Protein AF-A0A7C8KW52-F1 (afdb_monomer)

pLDDT: mean 77.38, std 12.76, range [33.28, 94.56]

Mean predicted aligned error: 8.21 Å

Secondary structure (DSSP, 8-state):
-HHHHHHHHHHHHHHHHTT-HHHHHHHHHHHHHHHHHHHHHHTS-HHHHHHHHHHHHHIIIIIHHHHHHHHHHHHHHHHT-THHHHTTS-HHHHHHHHHTHHHHHHHHTT-SS-TTSS-HHHHHHHTT-HHHHHHHHHHHHHHHS--TTS---HHHHHHHHHHHHHHHHHHHHHHHHTTTTS--

Organism: NCBI:txid1672701

Foldseek 3Di:
DLVVLVVLLVVLVVCVVVVVLLVNLVSLVVLLLVLLLLLLLVLDDPVCNVVSVVLVCCCVVQVVLLVVLVVQCVVCVVVVNPCSSCVPDPPVSVVVNVVCVVVNCVVPVPDPADSNSDDSLVSCVSSVNNVVVVVLVVLSCCRNVPDPPDPDDVVSSVVNSVSSVVSSVVVVVVCVVVVVVPDD

Radius of gyration: 17.62 Å; Cα contacts (8 Å, |Δi|>4): 141; chains: 1; bounding box: 47×34×43 Å

InterPro domains:
  IPR043733 Family of unknown function DUF5677 [PF18928] (4-149)

Sequence (184 aa):
MFERLFGKYAGAMELCSKKLYVQVGILTRSIFEDYLNILYIQRAPEEERAKLAARYLDYASLVEPYMLYKNAKDLAEKLGDVSLVSKVYTSEKIKEIEENKETFTNKYNNSNKSWSGLDFASVALKAGEKDKYFRYYSLLSNVTHGSPLGNFTEEKITITIYLSLTSFVALADLIGENGLATQV

Solvent-accessible surface area (backbone atoms only — not comparable to full-atom values): 10172 Å² total; per-residue (Å²): 111,67,67,60,51,51,50,41,49,54,50,27,55,55,28,49,78,69,68,38,53,49,63,25,44,54,39,38,49,52,52,44,52,50,37,38,53,51,40,28,31,70,65,38,59,78,92,46,23,64,58,47,47,51,43,46,48,50,32,65,72,52,42,50,55,42,54,51,49,50,53,39,45,58,49,15,63,74,69,72,39,72,65,54,39,62,75,77,37,53,72,68,54,48,50,55,44,61,73,44,43,63,61,45,49,71,75,49,73,86,46,105,45,50,83,84,63,46,60,70,66,57,38,19,46,64,35,74,37,42,68,57,48,54,54,48,50,53,49,42,46,54,59,62,64,52,52,97,84,52,86,76,53,67,66,62,56,50,50,48,53,48,54,32,49,53,38,49,51,54,41,51,48,56,33,62,78,65,57,65,76,78,78,123

Structure (mmCIF, N/CA/C/O backbone):
data_AF-A0A7C8KW52-F1
#
_entry.id   AF-A0A7C8KW52-F1
#
loop_
_atom_site.group_PDB
_atom_site.id
_atom_site.type_symbol
_atom_site.label_atom_id
_atom_site.label_alt_id
_atom_site.label_comp_id
_atom_site.label_asym_id
_atom_site.label_entity_id
_atom_site.label_seq_id
_atom_site.pdbx_PDB_ins_code
_atom_site.Cartn_x
_atom_site.Cartn_y
_atom_site.Cartn_z
_atom_site.occupancy
_atom_site.B_iso_or_equiv
_atom_site.auth_seq_id
_atom_site.auth_comp_id
_atom_site.auth_asym_id
_atom_site.auth_atom_id
_atom_site.pdbx_PDB_model_num
ATOM 1 N N . MET A 1 1 ? 3.908 -11.727 1.408 1.00 65.69 1 MET A N 1
ATOM 2 C CA . MET A 1 1 ? 3.270 -10.667 0.576 1.00 65.69 1 MET A CA 1
ATOM 3 C C . MET A 1 1 ? 1.864 -11.060 0.129 1.00 65.69 1 MET A C 1
ATOM 5 O O . MET A 1 1 ? 0.939 -10.289 0.351 1.00 65.69 1 MET A O 1
ATOM 9 N N . PHE A 1 2 ? 1.692 -12.265 -0.427 1.00 67.44 2 PHE A N 1
ATOM 10 C CA . PHE A 1 2 ? 0.388 -12.807 -0.822 1.00 67.44 2 PHE A CA 1
ATOM 11 C C . PHE A 1 2 ? -0.632 -12.860 0.329 1.00 67.44 2 PHE A C 1
ATOM 13 O O . PHE A 1 2 ? -1.726 -12.328 0.192 1.00 67.44 2 PHE A O 1
ATOM 20 N N . GLU A 1 3 ? -0.253 -13.387 1.497 1.00 70.38 3 GLU A N 1
ATOM 21 C CA . GLU A 1 3 ? -1.137 -13.442 2.677 1.00 70.38 3 GLU A CA 1
ATOM 22 C C . GLU A 1 3 ? -1.649 -12.060 3.103 1.00 70.38 3 GLU A C 1
ATOM 24 O O . GLU A 1 3 ? -2.829 -11.882 3.396 1.00 70.38 3 GLU A O 1
ATOM 29 N N . ARG A 1 4 ? -0.776 -11.045 3.062 1.00 73.50 4 ARG A N 1
ATOM 30 C CA . ARG A 1 4 ? -1.135 -9.655 3.369 1.00 73.50 4 ARG A CA 1
ATOM 31 C C . ARG A 1 4 ? -2.177 -9.116 2.389 1.00 73.50 4 ARG A C 1
ATOM 33 O O . ARG A 1 4 ? -3.124 -8.452 2.800 1.00 73.50 4 ARG A O 1
ATOM 40 N N . LEU A 1 5 ? -2.000 -9.391 1.099 1.00 74.19 5 LEU A N 1
ATOM 41 C CA . LEU A 1 5 ? -2.936 -8.986 0.051 1.00 74.19 5 LEU A CA 1
ATOM 42 C C . LEU A 1 5 ? -4.276 -9.703 0.196 1.00 74.19 5 LEU A C 1
ATOM 44 O O . LEU A 1 5 ? -5.320 -9.058 0.125 1.00 74.19 5 LEU A O 1
ATOM 48 N N . PHE A 1 6 ? -4.245 -11.010 0.452 1.00 79.25 6 PHE A N 1
ATOM 49 C CA . PHE A 1 6 ? -5.441 -11.803 0.704 1.00 79.25 6 PHE A CA 1
ATOM 50 C C . PHE A 1 6 ? -6.200 -11.289 1.933 1.00 79.25 6 PHE A C 1
ATOM 52 O O . PHE A 1 6 ? -7.414 -11.122 1.873 1.00 79.25 6 PHE A O 1
ATOM 59 N N . GLY A 1 7 ? -5.493 -10.926 3.008 1.00 80.94 7 GLY A N 1
ATOM 60 C CA . GLY A 1 7 ? -6.085 -10.292 4.186 1.00 80.94 7 GLY A CA 1
ATOM 61 C C . GLY A 1 7 ? -6.762 -8.952 3.873 1.00 80.94 7 GLY A C 1
ATOM 62 O O . GLY A 1 7 ? -7.898 -8.729 4.289 1.00 80.94 7 GLY A O 1
ATOM 63 N N . LYS A 1 8 ? -6.116 -8.077 3.084 1.00 83.94 8 LYS A N 1
ATOM 64 C CA . LYS A 1 8 ? -6.720 -6.807 2.622 1.00 83.94 8 LYS A CA 1
ATOM 65 C C . LYS A 1 8 ? -7.971 -7.054 1.775 1.00 83.94 8 LYS A C 1
ATOM 67 O O . LYS A 1 8 ? -8.968 -6.354 1.943 1.00 83.94 8 LYS A O 1
ATOM 72 N N . TYR A 1 9 ? -7.929 -8.047 0.889 1.00 82.12 9 TYR A N 1
ATOM 73 C CA . TYR A 1 9 ? -9.054 -8.426 0.040 1.00 82.12 9 TYR A CA 1
ATOM 74 C C . TYR A 1 9 ? -10.234 -8.978 0.852 1.00 82.12 9 TYR A C 1
ATOM 76 O O . TYR A 1 9 ? -11.348 -8.466 0.740 1.00 82.12 9 TYR A O 1
ATOM 84 N N . ALA A 1 10 ? -9.989 -9.956 1.725 1.00 82.56 10 ALA A N 1
ATOM 85 C CA . ALA A 1 10 ? -11.003 -10.519 2.612 1.00 82.56 10 ALA A CA 1
ATOM 86 C C . ALA A 1 10 ? -11.624 -9.437 3.512 1.00 82.56 10 ALA A C 1
ATOM 88 O O . ALA A 1 10 ? -12.846 -9.355 3.633 1.00 82.56 10 ALA A O 1
ATOM 89 N N . GLY A 1 11 ? -10.794 -8.546 4.065 1.00 83.25 11 GLY A N 1
ATOM 90 C CA . GLY A 1 11 ? -11.253 -7.390 4.831 1.00 83.25 11 GLY A CA 1
ATOM 91 C C . GLY A 1 11 ? -12.131 -6.443 4.011 1.00 83.25 11 GLY A C 1
ATOM 92 O O . GLY A 1 11 ? -13.167 -5.996 4.497 1.00 83.25 11 GLY A O 1
ATOM 93 N N . ALA A 1 12 ? -11.777 -6.166 2.754 1.00 82.88 12 ALA A N 1
ATOM 94 C CA . ALA A 1 12 ? -12.594 -5.331 1.875 1.00 82.88 12 ALA A CA 1
ATOM 95 C C . ALA A 1 12 ? -13.970 -5.961 1.607 1.00 82.88 12 ALA A C 1
ATOM 97 O O . ALA A 1 12 ? -14.978 -5.262 1.698 1.00 82.88 12 ALA A O 1
ATOM 98 N N . MET A 1 13 ? -14.030 -7.269 1.343 1.00 80.12 13 MET A N 1
ATOM 99 C CA . MET A 1 13 ? -15.292 -7.991 1.131 1.00 80.12 13 MET A CA 1
ATOM 100 C C . MET A 1 13 ? -16.185 -7.977 2.380 1.00 80.12 13 MET A C 1
ATOM 102 O O . MET A 1 13 ? -17.385 -7.716 2.282 1.00 80.12 13 MET A O 1
ATOM 106 N N . GLU A 1 14 ? -15.599 -8.175 3.560 1.00 84.12 14 GLU A N 1
ATOM 107 C CA . GLU A 1 14 ? -16.316 -8.103 4.838 1.00 84.12 14 GLU A CA 1
ATOM 108 C C . GLU A 1 14 ? -16.846 -6.688 5.128 1.00 84.12 14 GLU A C 1
ATOM 110 O O . GLU A 1 14 ? -17.957 -6.508 5.619 1.00 84.12 14 GLU A O 1
ATOM 115 N N . LEU A 1 15 ? -16.087 -5.644 4.793 1.00 81.88 15 LEU A N 1
ATOM 116 C CA . LEU A 1 15 ? -16.555 -4.264 4.939 1.00 81.88 15 LEU A CA 1
ATOM 117 C C . LEU A 1 15 ? -17.654 -3.915 3.925 1.00 81.88 15 LEU A C 1
ATOM 119 O O . LEU A 1 15 ? -18.562 -3.145 4.251 1.00 81.88 15 LEU A O 1
ATOM 123 N N . CYS A 1 16 ? -17.613 -4.501 2.725 1.00 77.69 16 CYS A N 1
ATOM 124 C CA . CYS A 1 16 ? -18.677 -4.358 1.730 1.00 77.69 16 CYS A CA 1
ATOM 125 C C . CYS A 1 16 ? -19.998 -4.940 2.237 1.00 77.69 16 CYS A C 1
ATOM 127 O O . CYS A 1 16 ? -21.028 -4.278 2.118 1.00 77.69 16 CYS A O 1
ATOM 129 N N . SER A 1 17 ? -19.979 -6.131 2.850 1.00 79.69 17 SER A N 1
ATOM 130 C CA . SER A 1 17 ? -21.190 -6.763 3.403 1.00 79.69 17 SER A CA 1
ATOM 131 C C . SER A 1 17 ? -21.846 -5.903 4.495 1.00 79.69 17 SER A C 1
ATOM 133 O O . SER A 1 17 ? -23.068 -5.891 4.641 1.00 79.69 17 SER A O 1
ATOM 135 N N . LYS A 1 18 ? -21.037 -5.102 5.201 1.00 81.56 18 LYS A N 1
ATOM 136 C CA . LYS A 1 18 ? -21.459 -4.148 6.239 1.00 81.56 18 LYS A CA 1
ATOM 137 C C . LYS A 1 18 ? -21.776 -2.747 5.716 1.00 81.56 18 LYS A C 1
ATOM 139 O O . LYS A 1 18 ? -22.071 -1.862 6.516 1.00 81.56 18 LYS A O 1
ATOM 144 N N . LYS A 1 19 ? -21.725 -2.526 4.398 1.00 78.12 19 LYS A N 1
ATOM 145 C CA . LYS A 1 19 ? -21.956 -1.223 3.746 1.00 78.12 19 LYS A CA 1
ATOM 146 C C . LYS A 1 19 ? -20.997 -0.115 4.215 1.00 78.12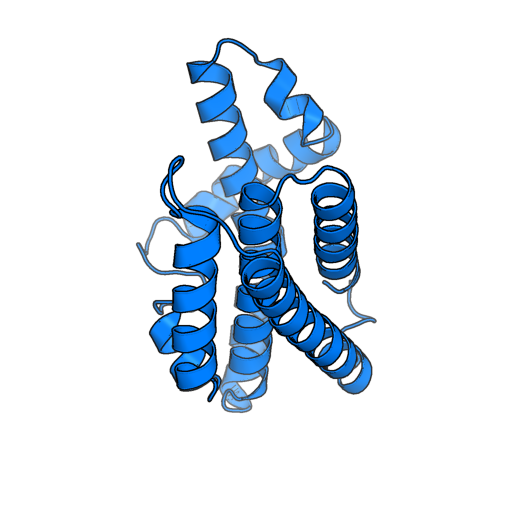 19 LYS A C 1
ATOM 148 O O . LYS A 1 19 ? -21.327 1.068 4.170 1.00 78.12 19 LYS A O 1
ATOM 153 N N . LEU A 1 20 ? -19.788 -0.482 4.645 1.00 79.44 20 LEU A N 1
ATOM 154 C CA . LEU A 1 20 ? -18.741 0.438 5.108 1.00 79.44 20 LEU A CA 1
ATOM 155 C C . LEU A 1 20 ? -17.870 0.914 3.933 1.00 79.44 20 LEU A C 1
ATOM 157 O O . LEU A 1 20 ? -16.663 0.679 3.877 1.00 79.44 20 LEU A O 1
ATOM 161 N N . TYR A 1 21 ? -18.501 1.561 2.951 1.00 75.44 21 TYR A N 1
ATOM 162 C CA . TYR A 1 21 ? -17.906 1.812 1.632 1.00 75.44 21 TYR A CA 1
ATOM 163 C C . TYR A 1 21 ? -16.682 2.736 1.643 1.00 75.44 21 TYR A C 1
ATOM 165 O O . TYR A 1 21 ? -15.780 2.570 0.824 1.00 75.44 21 TYR A O 1
ATOM 173 N N . VAL A 1 22 ? -16.598 3.672 2.591 1.00 75.25 22 VAL A N 1
ATOM 174 C CA . VAL A 1 22 ? -15.414 4.534 2.741 1.00 75.25 22 VAL A CA 1
ATOM 175 C C . VAL A 1 22 ? -14.197 3.700 3.152 1.00 75.25 22 VAL A C 1
ATOM 177 O O . VAL A 1 22 ? -13.116 3.844 2.582 1.00 75.25 22 VAL A O 1
ATOM 180 N N . GLN A 1 23 ? -14.377 2.776 4.097 1.00 81.44 23 GLN A N 1
ATOM 181 C CA . GLN A 1 23 ? -13.326 1.871 4.560 1.00 81.44 23 GLN A CA 1
ATOM 182 C C . GLN A 1 23 ? -12.947 0.855 3.475 1.00 81.44 23 GLN A C 1
ATOM 184 O O . GLN A 1 23 ? -11.764 0.564 3.296 1.00 81.44 23 GLN A O 1
ATOM 189 N N . VAL A 1 24 ? -13.924 0.386 2.690 1.00 78.88 24 VAL A N 1
ATOM 190 C CA . VAL A 1 24 ? -13.669 -0.402 1.472 1.00 78.88 24 VAL A CA 1
ATOM 191 C C . VAL A 1 24 ? -12.784 0.383 0.505 1.00 78.88 24 VAL A C 1
ATOM 193 O O . VAL A 1 24 ? -11.788 -0.156 0.024 1.00 78.88 24 VAL A O 1
ATOM 196 N N . GLY A 1 25 ? -13.086 1.660 0.252 1.00 77.94 25 GLY A N 1
ATOM 197 C CA . GLY A 1 25 ? -12.269 2.545 -0.585 1.00 77.94 25 GLY A CA 1
ATOM 198 C C . GLY A 1 25 ? -10.806 2.618 -0.124 1.00 77.94 25 GLY A C 1
ATOM 199 O O . GLY A 1 25 ? -9.878 2.519 -0.925 1.00 77.94 25 GLY A O 1
ATOM 200 N N . ILE A 1 26 ? -10.577 2.712 1.185 1.00 80.50 26 ILE A N 1
ATOM 201 C CA . ILE A 1 26 ? -9.223 2.745 1.757 1.00 80.50 26 ILE A CA 1
ATOM 202 C C . ILE A 1 26 ? -8.474 1.426 1.507 1.00 80.50 26 ILE A C 1
ATOM 204 O O . ILE A 1 26 ? -7.338 1.448 1.027 1.00 80.50 26 ILE A O 1
ATOM 208 N N . LEU A 1 27 ? -9.091 0.274 1.792 1.00 81.38 27 LEU A N 1
ATOM 209 C CA . LEU A 1 27 ? -8.436 -1.027 1.593 1.00 81.38 27 LEU A CA 1
ATOM 210 C C . LEU A 1 27 ? -8.173 -1.321 0.120 1.00 81.38 27 LEU A C 1
ATOM 212 O O . LEU A 1 27 ? -7.087 -1.768 -0.248 1.00 81.38 27 LEU A O 1
ATOM 216 N N . THR A 1 28 ? -9.148 -1.029 -0.730 1.00 83.38 28 THR A N 1
ATOM 217 C CA . THR A 1 28 ? -9.027 -1.220 -2.172 1.00 83.38 28 THR A CA 1
ATOM 218 C C . THR A 1 28 ? -7.917 -0.351 -2.764 1.00 83.38 28 THR A C 1
ATOM 220 O O . THR A 1 28 ? -7.131 -0.839 -3.576 1.00 83.38 28 THR A O 1
ATOM 223 N N . ARG A 1 29 ? -7.778 0.910 -2.323 1.00 84.75 29 ARG A N 1
ATOM 224 C CA . ARG A 1 29 ? -6.633 1.766 -2.677 1.00 84.75 29 ARG A CA 1
ATOM 225 C C . ARG A 1 29 ? -5.308 1.114 -2.308 1.00 84.75 29 ARG A C 1
ATOM 227 O O . ARG A 1 29 ? -4.400 1.103 -3.130 1.00 84.75 29 ARG A O 1
ATOM 234 N N . SER A 1 30 ? -5.208 0.556 -1.105 1.00 84.88 30 SER A N 1
ATOM 235 C CA . SER A 1 30 ? -3.984 -0.108 -0.652 1.00 84.88 30 SER A CA 1
ATOM 236 C C . SER A 1 30 ? -3.621 -1.322 -1.521 1.00 84.88 30 SER A C 1
ATOM 238 O O . SER A 1 30 ? -2.450 -1.520 -1.831 1.00 84.88 30 SER A O 1
ATOM 240 N N . ILE A 1 31 ? -4.613 -2.100 -1.974 1.00 86.12 31 ILE A N 1
ATOM 241 C CA . ILE A 1 31 ? -4.407 -3.204 -2.933 1.00 86.12 31 ILE A CA 1
ATOM 242 C C . ILE A 1 31 ? -3.881 -2.668 -4.272 1.00 86.12 31 ILE A C 1
ATOM 244 O O . ILE A 1 31 ? -2.941 -3.225 -4.839 1.00 86.12 31 ILE A O 1
ATOM 248 N N . PHE A 1 32 ? -4.461 -1.577 -4.776 1.00 87.00 32 PHE A N 1
ATOM 249 C CA . PHE A 1 32 ? -4.033 -0.962 -6.032 1.00 87.00 32 PHE A CA 1
ATOM 250 C C . PHE A 1 32 ? -2.608 -0.385 -5.956 1.00 87.00 32 PHE A C 1
ATOM 252 O O . PHE A 1 32 ? -1.819 -0.558 -6.883 1.00 87.00 32 PHE A O 1
ATOM 259 N N . GLU A 1 33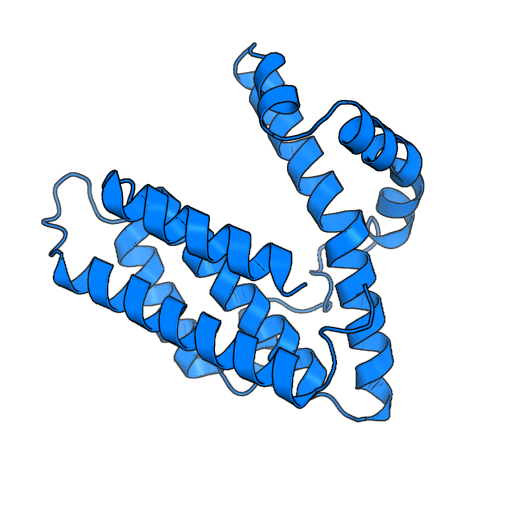 ? -2.253 0.262 -4.845 1.00 86.81 33 GLU A N 1
ATOM 260 C CA . GLU A 1 33 ? -0.897 0.767 -4.603 1.00 86.81 33 GLU A CA 1
ATOM 261 C C . GLU A 1 33 ? 0.126 -0.380 -4.522 1.00 86.81 33 GLU A C 1
ATOM 263 O O . GLU A 1 33 ? 1.195 -0.278 -5.125 1.00 86.81 33 GLU A O 1
ATOM 268 N N . ASP A 1 34 ? -0.203 -1.499 -3.864 1.00 86.38 34 ASP A N 1
ATOM 269 C CA . ASP A 1 34 ? 0.650 -2.698 -3.845 1.00 86.38 34 ASP A CA 1
ATOM 270 C C . ASP A 1 34 ? 0.845 -3.289 -5.255 1.00 86.38 34 ASP A C 1
ATOM 272 O O . ASP A 1 34 ? 1.969 -3.634 -5.627 1.00 86.38 34 ASP A O 1
ATOM 276 N N . TYR A 1 35 ? -0.213 -3.328 -6.073 1.00 87.50 35 TYR A N 1
ATOM 277 C CA . TYR A 1 35 ? -0.132 -3.733 -7.481 1.00 87.50 35 TYR A CA 1
ATOM 278 C C . TYR A 1 35 ? 0.839 -2.856 -8.285 1.00 87.50 35 TYR A C 1
ATOM 280 O O . TYR A 1 35 ? 1.712 -3.374 -8.985 1.00 87.50 35 TYR A O 1
ATOM 288 N N . LEU A 1 36 ? 0.741 -1.530 -8.153 1.00 89.56 36 LEU A N 1
ATOM 289 C CA . LEU A 1 36 ? 1.646 -0.601 -8.835 1.00 89.56 36 LEU A CA 1
ATOM 290 C C . LEU A 1 36 ? 3.095 -0.736 -8.356 1.00 89.56 36 LEU A C 1
ATOM 292 O O . LEU A 1 36 ? 4.009 -0.663 -9.175 1.00 89.56 36 LEU A O 1
ATOM 296 N N . ASN A 1 37 ? 3.312 -0.947 -7.055 1.00 88.88 37 ASN A N 1
ATOM 297 C CA . ASN A 1 37 ? 4.647 -1.146 -6.492 1.00 88.88 37 ASN A CA 1
ATOM 298 C C . ASN A 1 37 ? 5.320 -2.396 -7.077 1.00 88.88 37 ASN A C 1
ATOM 300 O O . ASN A 1 37 ? 6.477 -2.334 -7.490 1.00 88.88 37 ASN A O 1
ATOM 304 N N . ILE A 1 38 ? 4.590 -3.512 -7.162 1.00 88.00 38 ILE A N 1
ATOM 305 C CA . ILE A 1 38 ? 5.109 -4.766 -7.723 1.00 88.00 38 ILE A CA 1
ATOM 306 C C . ILE A 1 38 ? 5.392 -4.620 -9.219 1.00 88.00 38 ILE A C 1
ATOM 308 O O . ILE A 1 38 ? 6.480 -4.984 -9.666 1.00 88.00 38 ILE A O 1
ATOM 312 N N . LEU A 1 39 ? 4.479 -4.016 -9.986 1.00 90.75 39 LEU A N 1
ATOM 313 C CA . LEU A 1 39 ? 4.723 -3.751 -11.406 1.00 90.75 39 LEU A CA 1
ATOM 314 C C . LEU A 1 39 ? 5.918 -2.830 -11.635 1.00 90.75 39 LEU A C 1
ATOM 316 O O . LEU A 1 39 ? 6.692 -3.059 -12.562 1.00 90.75 39 LEU A O 1
ATOM 320 N N . TYR A 1 40 ? 6.084 -1.802 -10.802 1.00 92.19 40 TYR A N 1
ATOM 321 C CA . TYR A 1 40 ? 7.235 -0.912 -10.878 1.00 92.19 40 TYR A CA 1
ATOM 322 C C . TYR A 1 40 ? 8.549 -1.679 -10.692 1.00 92.19 40 TYR A C 1
ATOM 324 O O . TYR A 1 40 ? 9.477 -1.486 -11.473 1.00 92.19 40 TYR A O 1
ATOM 332 N N . ILE A 1 41 ? 8.612 -2.589 -9.716 1.00 91.31 41 ILE A N 1
ATOM 333 C CA . ILE A 1 41 ? 9.783 -3.450 -9.494 1.00 91.31 41 ILE A CA 1
ATOM 334 C C . ILE A 1 41 ? 10.009 -4.368 -10.698 1.00 91.31 41 ILE A C 1
ATOM 336 O O . ILE A 1 41 ? 11.121 -4.447 -11.212 1.00 91.31 41 ILE A O 1
ATOM 340 N N . GLN A 1 42 ? 8.969 -5.052 -11.177 1.00 88.69 42 GLN A N 1
ATOM 341 C CA . GLN A 1 42 ? 9.094 -6.014 -12.275 1.00 88.69 42 GLN A CA 1
ATOM 342 C C . GLN A 1 42 ? 9.520 -5.367 -13.593 1.00 88.69 42 GLN A C 1
ATOM 344 O O . GLN A 1 42 ? 10.352 -5.923 -14.309 1.00 88.69 42 GLN A O 1
ATOM 349 N N . ARG A 1 43 ? 8.976 -4.187 -13.906 1.00 91.19 43 ARG A N 1
ATOM 350 C CA . ARG A 1 43 ? 9.285 -3.440 -15.133 1.00 91.19 43 ARG A CA 1
ATOM 351 C C . ARG A 1 43 ? 10.581 -2.625 -15.031 1.00 91.19 43 ARG A C 1
ATOM 353 O O . ARG A 1 43 ? 10.977 -2.012 -16.019 1.00 91.19 43 ARG A O 1
ATOM 360 N N . ALA A 1 44 ? 11.244 -2.607 -13.873 1.00 90.81 44 ALA A N 1
ATOM 361 C CA . ALA A 1 44 ? 12.551 -1.978 -13.728 1.00 90.81 44 ALA A CA 1
ATOM 362 C C . ALA A 1 44 ? 13.639 -2.732 -14.523 1.00 90.81 44 ALA A C 1
ATOM 364 O O . ALA A 1 44 ? 13.503 -3.947 -14.741 1.00 90.81 44 ALA A O 1
ATOM 365 N N . PRO A 1 45 ? 14.731 -2.037 -14.913 1.00 92.38 45 PRO A N 1
ATOM 366 C CA . PRO A 1 45 ? 15.927 -2.677 -15.454 1.00 92.38 45 PRO A CA 1
ATOM 367 C C . PRO A 1 45 ? 16.416 -3.812 -14.546 1.00 92.38 45 PRO A C 1
ATOM 369 O O . PRO A 1 45 ? 16.263 -3.751 -13.321 1.00 92.38 45 PRO A O 1
ATOM 372 N N . GLU A 1 46 ? 16.991 -4.858 -15.136 1.00 86.88 46 GLU A N 1
ATOM 373 C CA . GLU A 1 46 ? 17.385 -6.079 -14.421 1.00 86.88 46 GLU A CA 1
ATOM 374 C C . GLU A 1 46 ? 18.353 -5.777 -13.266 1.00 86.88 46 GLU A C 1
ATOM 376 O O . GLU A 1 46 ? 18.175 -6.256 -12.144 1.00 86.88 46 GLU A O 1
ATOM 381 N N . GLU A 1 47 ? 19.305 -4.879 -13.507 1.00 88.12 47 GLU A N 1
ATOM 382 C CA . GLU A 1 47 ? 20.313 -4.413 -12.559 1.00 88.12 47 GLU A CA 1
ATOM 383 C C . GLU A 1 47 ? 19.746 -3.600 -11.376 1.00 88.12 47 GLU A C 1
ATOM 385 O O . GLU A 1 47 ? 20.403 -3.453 -10.336 1.00 88.12 47 GLU A O 1
ATOM 390 N N . GLU A 1 48 ? 18.522 -3.078 -11.507 1.00 89.12 48 GLU A N 1
ATOM 391 C CA . GLU A 1 48 ? 17.822 -2.314 -10.468 1.00 89.12 48 GLU A CA 1
ATOM 392 C C . GLU A 1 48 ? 16.744 -3.132 -9.751 1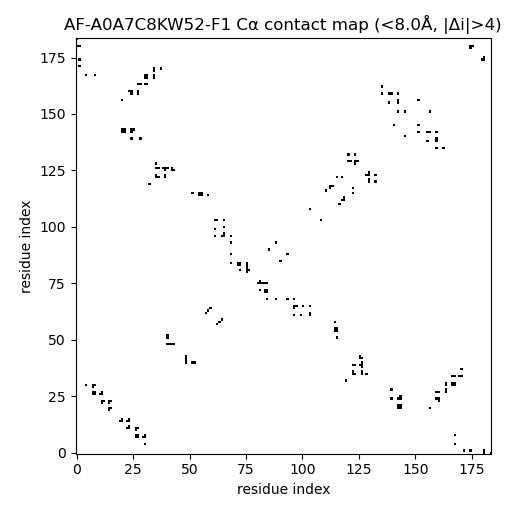.00 89.12 48 GLU A C 1
ATOM 394 O O . GLU A 1 48 ? 16.453 -2.867 -8.580 1.00 89.12 48 GLU A O 1
ATOM 399 N N . ARG A 1 49 ? 16.179 -4.151 -10.408 1.00 88.75 49 ARG A N 1
ATOM 400 C CA . ARG A 1 49 ? 15.046 -4.944 -9.908 1.00 88.75 49 ARG A CA 1
ATOM 401 C C . ARG A 1 49 ? 15.301 -5.525 -8.520 1.00 88.75 49 ARG A C 1
ATOM 403 O O . ARG A 1 49 ? 14.475 -5.348 -7.628 1.00 88.75 49 ARG A O 1
ATOM 410 N N . ALA A 1 50 ? 16.456 -6.159 -8.307 1.00 86.56 50 ALA A N 1
ATOM 411 C CA . ALA A 1 50 ? 16.805 -6.753 -7.013 1.00 86.56 50 ALA A CA 1
ATOM 412 C C . ALA A 1 50 ? 16.934 -5.696 -5.900 1.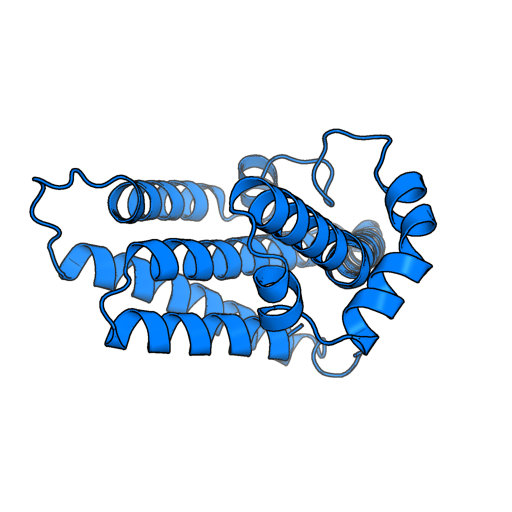00 86.56 50 ALA A C 1
ATOM 414 O O . ALA A 1 50 ? 16.471 -5.903 -4.778 1.00 86.56 50 ALA A O 1
ATOM 415 N N . LYS A 1 51 ? 17.506 -4.527 -6.219 1.00 87.69 51 LYS A N 1
ATOM 416 C CA . LYS A 1 51 ? 17.645 -3.411 -5.270 1.00 87.69 51 LYS A CA 1
ATOM 417 C C . LYS A 1 51 ? 16.284 -2.825 -4.903 1.00 87.69 51 LYS A C 1
ATOM 419 O O . LYS A 1 51 ? 16.036 -2.537 -3.735 1.00 87.69 51 LYS A O 1
ATOM 424 N N . LEU A 1 52 ? 15.399 -2.649 -5.883 1.00 87.44 52 LEU A N 1
ATOM 425 C CA . LEU A 1 52 ? 14.042 -2.150 -5.659 1.00 87.44 52 LEU A CA 1
ATOM 426 C C . LEU A 1 52 ? 13.196 -3.150 -4.868 1.00 87.44 52 LEU A C 1
ATOM 428 O O . LEU A 1 52 ? 12.506 -2.738 -3.938 1.00 87.44 52 LEU A O 1
ATOM 432 N N . ALA A 1 53 ? 13.303 -4.445 -5.173 1.00 87.75 53 ALA A N 1
ATOM 433 C CA . ALA A 1 53 ? 12.648 -5.506 -4.415 1.00 87.75 53 ALA A CA 1
ATOM 434 C C . ALA A 1 53 ? 13.101 -5.507 -2.949 1.00 87.75 53 ALA A C 1
ATOM 436 O O . ALA A 1 53 ? 12.259 -5.451 -2.056 1.00 87.75 53 ALA A O 1
ATOM 437 N N . ALA A 1 54 ? 14.413 -5.471 -2.692 1.00 83.88 54 ALA A N 1
ATOM 438 C CA . ALA A 1 54 ? 14.956 -5.406 -1.335 1.00 83.88 54 ALA A CA 1
ATOM 439 C C . ALA A 1 54 ? 14.480 -4.152 -0.582 1.00 83.88 54 ALA A C 1
ATOM 441 O O . ALA A 1 54 ? 14.035 -4.244 0.559 1.00 83.88 54 ALA A O 1
ATOM 442 N N . ARG A 1 55 ? 14.488 -2.980 -1.233 1.00 85.19 55 ARG A N 1
ATOM 443 C CA . ARG A 1 55 ? 13.981 -1.731 -0.636 1.00 85.19 55 ARG A CA 1
ATOM 444 C C . ARG A 1 55 ? 12.493 -1.795 -0.303 1.00 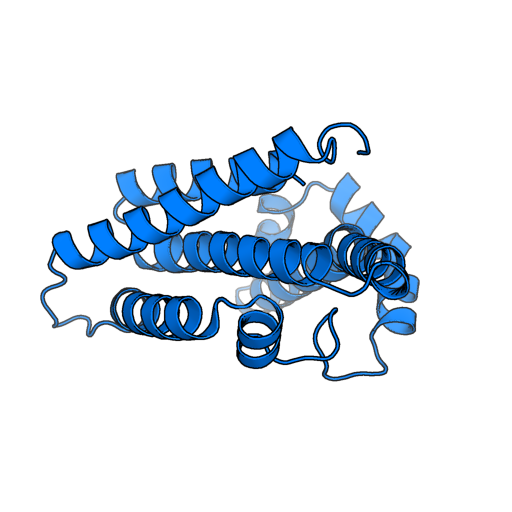85.19 55 ARG A C 1
ATOM 446 O O . ARG A 1 55 ? 12.088 -1.281 0.739 1.00 85.19 55 ARG A O 1
ATOM 453 N N . TYR A 1 56 ? 11.683 -2.383 -1.180 1.00 86.06 56 TYR A N 1
ATOM 454 C CA . TYR A 1 56 ? 10.251 -2.541 -0.941 1.00 86.06 56 TYR A CA 1
ATOM 455 C C . TYR A 1 56 ? 9.974 -3.542 0.180 1.00 86.06 56 TYR A C 1
ATOM 457 O O . TYR A 1 56 ? 9.120 -3.276 1.019 1.00 86.06 56 TYR A O 1
ATOM 465 N N . LEU A 1 57 ? 10.717 -4.651 0.242 1.00 83.25 57 LEU A N 1
ATOM 466 C CA . LEU A 1 57 ? 10.614 -5.622 1.331 1.00 83.25 57 LEU A CA 1
ATOM 467 C C . LEU A 1 57 ? 10.991 -4.998 2.674 1.00 83.25 57 LEU A C 1
ATOM 469 O O . LEU A 1 57 ? 10.227 -5.138 3.627 1.00 83.25 57 LEU A O 1
ATOM 473 N N . ASP A 1 58 ? 12.092 -4.246 2.736 1.00 79.88 58 ASP A N 1
ATOM 474 C CA . ASP A 1 58 ? 12.471 -3.464 3.917 1.00 79.88 58 ASP A CA 1
ATOM 475 C C . ASP A 1 58 ? 11.334 -2.516 4.324 1.00 79.88 58 ASP A C 1
ATOM 477 O O . ASP A 1 58 ? 10.930 -2.473 5.482 1.00 79.88 58 ASP A O 1
ATOM 481 N N . TYR A 1 59 ? 10.758 -1.775 3.377 1.00 81.81 59 TYR A N 1
ATOM 482 C CA . TYR A 1 59 ? 9.634 -0.890 3.671 1.00 81.81 59 TYR A CA 1
ATOM 483 C C . TYR A 1 59 ? 8.410 -1.646 4.211 1.00 81.81 59 TYR A C 1
ATOM 485 O O . TYR A 1 59 ? 7.866 -1.272 5.247 1.00 81.81 59 TYR A O 1
ATOM 493 N N . ALA A 1 60 ? 7.993 -2.713 3.532 1.00 81.00 60 ALA A N 1
ATOM 494 C CA . ALA A 1 60 ? 6.784 -3.474 3.830 1.00 81.00 60 ALA A CA 1
ATOM 495 C C . ALA A 1 60 ? 6.859 -4.258 5.150 1.00 81.00 60 ALA A C 1
ATOM 497 O O . ALA A 1 60 ? 5.840 -4.439 5.815 1.00 81.00 60 ALA A O 1
ATOM 498 N N . SER A 1 61 ? 8.044 -4.755 5.510 1.00 78.62 61 SER A N 1
ATOM 499 C CA . SER A 1 61 ? 8.255 -5.583 6.705 1.00 78.62 61 SER A CA 1
ATOM 500 C C . SER A 1 61 ? 8.632 -4.769 7.939 1.00 78.62 61 SER A C 1
ATOM 502 O O . SER A 1 61 ? 8.265 -5.148 9.049 1.00 78.62 61 SER A O 1
ATOM 504 N N . LEU A 1 62 ? 9.324 -3.643 7.752 1.00 75.94 62 LEU A N 1
ATOM 505 C CA . LEU A 1 62 ? 9.884 -2.854 8.846 1.00 75.94 62 LEU A CA 1
ATOM 506 C C . LEU A 1 62 ? 9.154 -1.512 8.988 1.00 75.94 62 LEU A C 1
ATOM 508 O O . LEU A 1 62 ? 8.576 -1.206 10.028 1.00 75.94 62 LEU A O 1
ATOM 512 N N . VAL A 1 63 ? 9.132 -0.709 7.927 1.00 76.31 63 VAL A N 1
ATOM 513 C CA . VAL A 1 63 ? 8.725 0.704 8.012 1.00 76.31 63 VAL A CA 1
ATOM 514 C C . VAL A 1 63 ? 7.211 0.882 8.088 1.00 76.31 63 VAL A C 1
ATOM 516 O O . VAL A 1 63 ? 6.720 1.632 8.931 1.00 76.31 63 VAL A O 1
ATOM 519 N N . GLU A 1 64 ? 6.461 0.219 7.211 1.00 79.75 64 GLU A N 1
ATOM 520 C CA . GLU A 1 64 ? 5.001 0.313 7.154 1.00 79.75 64 GLU A CA 1
ATOM 521 C C . GLU A 1 64 ? 4.352 -0.109 8.490 1.00 79.75 64 GLU A C 1
ATOM 523 O O . GLU A 1 64 ? 3.567 0.683 9.020 1.00 79.75 64 GLU A O 1
ATOM 528 N N . PRO A 1 65 ? 4.718 -1.249 9.119 1.00 80.62 65 PRO A N 1
ATOM 529 C CA . PRO A 1 65 ? 4.192 -1.619 10.436 1.00 80.62 65 PRO A CA 1
ATOM 530 C C . PRO A 1 65 ? 4.472 -0.581 11.525 1.00 80.62 65 PRO A C 1
ATOM 532 O O . PRO A 1 65 ? 3.577 -0.262 12.305 1.00 80.62 65 PRO A O 1
ATOM 535 N N . TYR A 1 66 ? 5.677 -0.007 11.563 1.00 82.25 66 TYR A N 1
ATOM 536 C CA . TYR A 1 66 ? 6.014 1.028 12.541 1.00 82.25 66 TYR A CA 1
ATOM 537 C C . TYR A 1 66 ? 5.208 2.311 12.348 1.00 82.25 66 TYR A C 1
ATOM 539 O O . TYR A 1 66 ? 4.714 2.886 13.317 1.00 82.25 66 TYR A O 1
ATOM 547 N N . MET A 1 67 ? 5.043 2.758 11.102 1.00 79.62 67 MET A N 1
ATOM 548 C CA . MET A 1 67 ? 4.245 3.945 10.792 1.00 79.62 67 MET A CA 1
ATOM 549 C C . MET A 1 67 ? 2.779 3.749 11.180 1.00 79.62 67 MET A C 1
ATOM 551 O O . MET A 1 67 ? 2.164 4.651 11.748 1.00 79.62 67 MET A O 1
ATOM 555 N N . LEU A 1 68 ? 2.224 2.565 10.918 1.00 80.62 68 LEU A N 1
ATOM 556 C CA . LEU A 1 68 ? 0.865 2.213 11.322 1.00 80.62 68 LEU A CA 1
ATOM 557 C C . LEU A 1 68 ? 0.725 2.135 12.847 1.00 80.62 68 LEU A C 1
ATOM 559 O O . LEU A 1 68 ? -0.224 2.700 13.386 1.00 80.62 68 LEU A O 1
ATOM 563 N N . TYR A 1 69 ? 1.684 1.518 13.543 1.00 84.88 69 TYR A N 1
ATOM 564 C CA . TYR A 1 69 ? 1.739 1.500 15.006 1.00 84.88 69 TYR A CA 1
ATOM 565 C C . TYR A 1 69 ? 1.774 2.915 15.589 1.00 84.88 69 TYR A C 1
ATOM 567 O O . TYR A 1 69 ? 0.954 3.249 16.443 1.00 84.88 69 TYR A O 1
ATOM 575 N N . LYS A 1 70 ? 2.667 3.776 15.086 1.00 83.94 70 LYS A N 1
ATOM 576 C CA . LYS A 1 70 ? 2.774 5.171 15.521 1.00 83.94 70 LYS A CA 1
ATOM 577 C C . LYS A 1 70 ? 1.464 5.928 15.301 1.00 83.94 70 LYS A C 1
ATOM 579 O O . LYS A 1 70 ? 0.976 6.564 16.224 1.00 83.94 70 LYS A O 1
ATOM 584 N N . ASN A 1 71 ? 0.857 5.812 14.119 1.00 82.25 71 ASN A N 1
ATOM 585 C CA . ASN A 1 71 ? -0.421 6.464 13.824 1.00 82.25 71 ASN A CA 1
ATOM 586 C C . ASN A 1 71 ? -1.556 5.954 14.728 1.00 82.25 71 ASN A C 1
ATOM 588 O O . ASN A 1 71 ? -2.380 6.748 15.179 1.00 82.25 71 ASN A O 1
ATOM 592 N N . ALA A 1 72 ? -1.602 4.646 14.999 1.00 82.81 72 ALA A N 1
ATOM 593 C CA . ALA A 1 72 ? -2.576 4.053 15.910 1.00 82.81 72 ALA A CA 1
ATOM 594 C C . ALA A 1 72 ? -2.379 4.556 17.346 1.00 82.81 72 ALA A C 1
ATOM 596 O O . ALA A 1 72 ? -3.360 4.867 18.016 1.00 82.81 72 ALA A O 1
ATOM 597 N N . LYS A 1 73 ? -1.126 4.692 17.795 1.00 84.38 73 LYS A N 1
ATOM 598 C CA . LYS A 1 73 ? -0.774 5.246 19.105 1.00 84.38 73 LYS A CA 1
ATOM 599 C C . LYS A 1 73 ? -1.145 6.725 19.222 1.00 84.38 73 LYS A C 1
ATOM 601 O O . LYS A 1 73 ? -1.852 7.089 20.153 1.00 84.38 73 LYS A O 1
ATOM 606 N N . ASP A 1 74 ? -0.767 7.550 18.247 1.00 84.12 74 ASP A N 1
ATOM 607 C CA . ASP A 1 74 ? -1.111 8.977 18.216 1.00 84.12 74 ASP A CA 1
ATOM 608 C C . ASP A 1 74 ? -2.641 9.182 18.208 1.00 84.12 74 ASP A C 1
ATOM 610 O O . ASP A 1 74 ? -3.164 10.120 18.815 1.00 84.12 74 ASP A O 1
ATOM 614 N N . LEU A 1 75 ? -3.386 8.310 17.517 1.00 82.75 75 LEU A N 1
ATOM 615 C CA . LEU A 1 75 ? -4.850 8.324 17.519 1.00 82.75 75 LEU A CA 1
ATOM 616 C C . LEU A 1 75 ? -5.425 7.880 18.869 1.00 82.75 75 LEU A C 1
ATOM 618 O O . LEU A 1 75 ? -6.335 8.529 19.379 1.00 82.75 75 LEU A O 1
ATOM 622 N N . ALA A 1 76 ? -4.895 6.804 19.450 1.00 86.75 76 ALA A N 1
ATOM 623 C CA . ALA A 1 76 ? -5.282 6.311 20.768 1.00 86.75 76 ALA A CA 1
ATOM 624 C C . ALA A 1 76 ? -5.103 7.390 21.845 1.00 86.75 76 ALA A C 1
ATOM 626 O O . ALA A 1 76 ? -6.011 7.619 22.640 1.00 86.75 76 ALA A O 1
ATOM 627 N N . GLU A 1 77 ? -3.974 8.104 21.823 1.00 88.12 77 GLU A N 1
ATOM 628 C CA . GLU A 1 77 ? -3.683 9.222 22.725 1.00 88.12 77 GLU A CA 1
ATOM 629 C C . GLU A 1 77 ? -4.685 10.371 22.546 1.00 88.12 77 GLU A C 1
ATOM 631 O O . GLU A 1 77 ? -5.234 10.864 23.529 1.00 88.12 77 GLU A O 1
ATOM 636 N N . LYS A 1 78 ? -5.000 10.754 21.301 1.00 89.69 78 LYS A N 1
ATOM 637 C CA . LYS A 1 78 ? -6.006 11.795 21.007 1.00 89.69 78 LYS A CA 1
ATOM 638 C C . LYS A 1 78 ? -7.415 11.423 21.467 1.00 89.69 78 LYS A C 1
ATOM 640 O O . LYS A 1 78 ? -8.183 12.309 21.830 1.00 89.69 78 LYS A O 1
ATOM 645 N N . LEU A 1 79 ? -7.764 10.141 21.403 1.00 89.19 79 LEU A N 1
ATOM 646 C CA . LEU A 1 79 ? -9.079 9.630 21.792 1.00 89.19 79 LEU A CA 1
ATOM 647 C C . LEU A 1 79 ? -9.162 9.241 23.276 1.00 89.19 79 LEU A C 1
ATOM 649 O O . LEU A 1 79 ? -10.259 8.991 23.768 1.00 89.19 79 LEU A O 1
ATOM 653 N N . GLY A 1 80 ? -8.030 9.166 23.982 1.00 89.00 80 GLY A N 1
ATOM 654 C CA . GLY A 1 80 ? -7.962 8.643 25.347 1.00 89.00 80 GLY A CA 1
ATOM 655 C C . GLY A 1 80 ? -8.231 7.134 25.460 1.00 89.00 80 GLY A C 1
ATOM 656 O O . GLY A 1 80 ? -8.503 6.657 26.558 1.00 89.00 80 GLY A O 1
ATOM 657 N N . ASP A 1 81 ? -8.159 6.375 24.359 1.00 88.56 81 ASP A N 1
ATOM 658 C CA . ASP A 1 81 ? -8.384 4.920 24.330 1.00 88.56 81 ASP A CA 1
ATOM 659 C C . ASP A 1 81 ? -7.099 4.168 23.958 1.00 88.56 81 ASP A C 1
ATOM 661 O O . ASP A 1 81 ? -6.867 3.804 22.804 1.00 88.56 81 ASP A O 1
ATOM 665 N N . VAL A 1 82 ? -6.271 3.879 24.963 1.00 79.38 82 VAL A N 1
ATOM 666 C CA . VAL A 1 82 ? -5.023 3.113 24.796 1.00 79.38 82 VAL A CA 1
ATOM 667 C C . VAL A 1 82 ? -5.250 1.661 24.349 1.00 79.38 82 VAL A C 1
ATOM 669 O O . VAL A 1 82 ? -4.329 1.039 23.819 1.00 79.38 82 VAL A O 1
ATOM 672 N N . SER A 1 83 ? -6.470 1.121 24.490 1.00 80.81 83 SER A N 1
ATOM 673 C CA . SER A 1 83 ? -6.803 -0.232 24.015 1.00 80.81 83 SER A CA 1
ATOM 674 C C . SER A 1 83 ? -6.865 -0.325 22.489 1.00 80.81 83 SER A C 1
ATOM 676 O O . SER A 1 83 ? -6.865 -1.416 21.923 1.00 80.81 83 SER A O 1
ATOM 678 N N . LEU A 1 84 ? -6.909 0.812 21.794 1.00 79.88 84 LEU A N 1
ATOM 679 C CA . LEU A 1 84 ? -6.994 0.858 20.340 1.00 79.88 84 LEU A CA 1
ATOM 680 C C . LEU A 1 84 ? -5.748 0.262 19.668 1.00 79.88 84 LEU A C 1
ATOM 682 O O . LEU A 1 84 ? -5.862 -0.382 18.630 1.00 79.88 84 LEU A O 1
ATOM 686 N N . VAL A 1 85 ? -4.576 0.401 20.291 1.00 81.62 85 VAL A N 1
ATOM 687 C CA . VAL A 1 85 ? -3.314 -0.154 19.779 1.00 81.62 85 VAL A CA 1
ATOM 688 C C . VAL A 1 85 ? -3.288 -1.681 19.904 1.00 81.62 85 VAL A C 1
ATOM 690 O O . VAL A 1 85 ? -2.923 -2.371 18.952 1.00 81.62 85 VAL A O 1
ATOM 693 N N . SER A 1 86 ? -3.747 -2.222 21.037 1.00 80.44 86 SER A N 1
ATOM 694 C CA . SER A 1 86 ? -3.791 -3.670 21.288 1.00 80.44 86 SER A CA 1
ATOM 695 C C . SER A 1 86 ? -4.902 -4.401 20.524 1.00 80.44 86 SER A C 1
ATOM 697 O O . SER A 1 86 ? -4.853 -5.620 20.388 1.00 80.44 86 SER A O 1
ATOM 699 N N . LYS A 1 87 ? -5.884 -3.672 19.974 1.00 78.50 87 LYS A N 1
ATOM 700 C CA . LYS A 1 87 ? -6.867 -4.210 19.013 1.00 78.50 87 LYS A CA 1
ATOM 701 C C . LYS A 1 87 ? -6.278 -4.428 17.615 1.00 78.50 87 LYS A C 1
ATOM 703 O O . LYS A 1 87 ? -6.855 -5.179 16.835 1.00 78.50 87 LYS A O 1
ATOM 708 N N . VAL A 1 88 ? -5.174 -3.753 17.286 1.00 73.25 88 VAL A N 1
ATOM 709 C CA . VAL A 1 88 ? -4.540 -3.797 15.956 1.00 73.25 88 VAL A CA 1
ATOM 710 C C . VAL A 1 88 ? -3.294 -4.680 15.958 1.0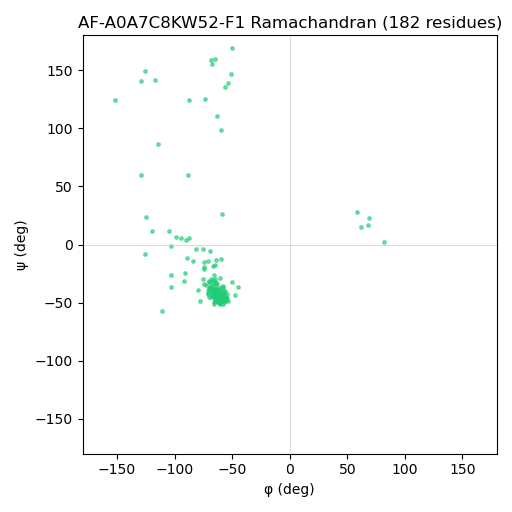0 73.25 88 VAL A C 1
ATOM 712 O O . VAL A 1 88 ? -3.053 -5.393 14.986 1.00 73.25 88 VAL A O 1
ATOM 715 N N . TYR A 1 89 ? -2.519 -4.665 17.044 1.00 81.56 89 TYR A N 1
ATOM 716 C CA . TYR A 1 89 ? -1.278 -5.427 17.166 1.00 81.56 89 TYR A CA 1
ATOM 717 C C . TYR A 1 89 ? -1.246 -6.253 18.450 1.00 81.56 89 TYR A C 1
ATOM 719 O O . TYR A 1 89 ? -1.640 -5.778 19.515 1.00 81.56 89 TYR A O 1
ATOM 727 N N . THR A 1 90 ? -0.721 -7.478 18.354 1.00 84.75 90 THR A N 1
ATOM 728 C CA . THR A 1 90 ? -0.414 -8.285 19.542 1.00 84.75 90 THR A CA 1
ATOM 729 C C . THR A 1 90 ? 0.749 -7.668 20.319 1.00 84.75 90 THR A C 1
ATOM 731 O O . THR A 1 90 ? 1.554 -6.914 19.763 1.00 84.75 90 THR A O 1
ATOM 734 N N . SER A 1 91 ? 0.872 -8.004 21.603 1.00 83.06 91 SER A N 1
ATOM 735 C CA . SER A 1 91 ? 1.972 -7.533 22.451 1.00 83.06 91 SER A CA 1
ATOM 736 C C . SER A 1 91 ? 3.347 -7.914 21.893 1.00 83.06 91 SER A C 1
ATOM 738 O O . SER A 1 91 ? 4.275 -7.109 21.942 1.00 83.06 91 SER A O 1
ATOM 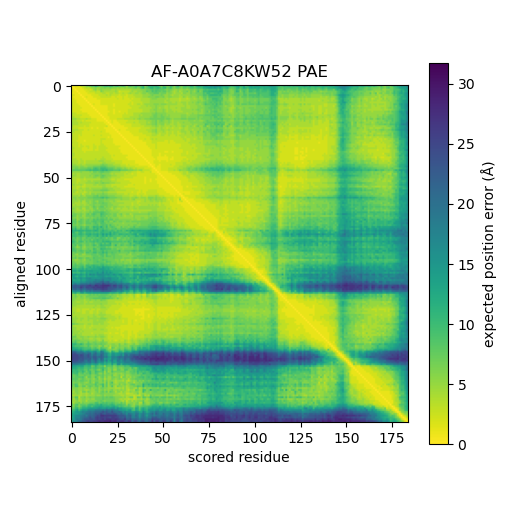740 N N . GLU A 1 92 ? 3.471 -9.103 21.303 1.00 86.50 92 GLU A N 1
ATOM 741 C CA . GLU A 1 92 ? 4.697 -9.579 20.658 1.00 86.50 92 GLU A CA 1
ATOM 742 C C . GLU A 1 92 ? 5.042 -8.721 19.443 1.00 86.50 92 GLU A C 1
ATOM 744 O O . GLU A 1 92 ? 6.192 -8.317 19.282 1.00 86.50 92 GLU A O 1
ATOM 749 N N . LYS A 1 93 ? 4.042 -8.381 18.619 1.00 84.44 93 LYS A N 1
ATOM 750 C CA . LYS A 1 93 ? 4.267 -7.553 17.434 1.00 84.44 93 LYS A CA 1
ATOM 751 C C . LYS A 1 93 ? 4.619 -6.115 17.801 1.00 84.44 93 LYS A C 1
ATOM 753 O O . LYS A 1 93 ? 5.467 -5.517 17.148 1.00 84.44 93 LYS A O 1
ATOM 758 N N . ILE A 1 94 ? 4.006 -5.567 18.852 1.00 85.31 94 ILE A N 1
ATOM 759 C CA . ILE A 1 94 ? 4.370 -4.249 19.391 1.00 85.31 94 ILE A CA 1
ATOM 760 C C . ILE A 1 94 ? 5.832 -4.258 19.840 1.00 85.31 94 ILE A C 1
ATOM 762 O O . ILE A 1 94 ? 6.581 -3.366 19.457 1.00 85.31 94 ILE A O 1
ATOM 766 N N . LYS A 1 95 ? 6.253 -5.284 20.587 1.00 86.88 95 LYS A N 1
ATOM 767 C CA . LYS A 1 95 ? 7.641 -5.428 21.037 1.00 86.88 95 LYS A CA 1
ATOM 768 C C . LYS A 1 95 ? 8.617 -5.497 19.860 1.00 86.88 95 LYS A C 1
ATOM 770 O O . LYS A 1 95 ? 9.584 -4.746 19.839 1.00 86.88 95 LYS A O 1
ATOM 775 N N . GLU A 1 96 ? 8.325 -6.324 18.857 1.00 87.62 96 GLU A N 1
ATOM 776 C CA . GLU A 1 96 ? 9.131 -6.429 17.633 1.00 87.62 96 GLU A CA 1
ATOM 777 C C . GLU A 1 96 ? 9.254 -5.073 16.915 1.00 87.62 96 GLU A C 1
ATOM 779 O O . GLU A 1 96 ? 10.335 -4.687 16.467 1.00 87.62 96 GLU A O 1
ATOM 784 N N . ILE A 1 97 ? 8.153 -4.324 16.815 1.00 85.62 97 ILE A N 1
ATOM 785 C CA . ILE A 1 97 ? 8.146 -2.984 16.226 1.00 85.62 97 ILE A CA 1
ATOM 786 C C . ILE A 1 97 ? 9.009 -2.032 17.068 1.00 85.62 97 ILE A C 1
ATOM 788 O O . ILE A 1 97 ? 9.846 -1.320 16.524 1.00 85.62 97 ILE A O 1
ATOM 792 N N . GLU A 1 98 ? 8.856 -2.006 18.388 1.00 84.50 98 GLU A N 1
ATOM 793 C CA . GLU A 1 98 ? 9.621 -1.094 19.243 1.00 84.50 98 GLU A CA 1
ATOM 794 C C . GLU A 1 98 ? 11.126 -1.406 19.267 1.00 84.50 98 GLU A C 1
ATOM 796 O O . GLU A 1 98 ? 11.931 -0.474 19.253 1.00 84.50 98 GLU A O 1
ATOM 801 N N . GLU A 1 99 ? 11.519 -2.680 19.210 1.00 88.06 99 GLU A N 1
ATOM 802 C CA . GLU A 1 99 ? 12.925 -3.108 19.131 1.00 88.06 99 GLU A CA 1
ATOM 803 C C . GLU A 1 99 ? 13.601 -2.662 17.826 1.00 88.06 99 GLU A C 1
ATOM 805 O O . GLU A 1 99 ? 14.772 -2.286 17.822 1.00 88.06 99 GLU A O 1
ATOM 810 N N . ASN A 1 100 ? 12.856 -2.614 16.720 1.00 81.25 100 ASN A N 1
ATOM 811 C CA . ASN A 1 100 ? 13.370 -2.192 15.414 1.00 81.25 100 ASN A CA 1
ATOM 812 C C . ASN A 1 100 ? 13.297 -0.665 15.181 1.00 81.25 100 ASN A C 1
ATOM 814 O O . ASN A 1 100 ? 13.639 -0.172 14.099 1.00 81.25 100 ASN A O 1
ATOM 818 N N . LYS A 1 101 ? 12.890 0.115 16.196 1.00 76.75 101 LYS A N 1
ATOM 819 C CA . LYS A 1 101 ? 12.631 1.562 16.093 1.00 76.75 101 LYS A CA 1
ATOM 820 C C . LYS A 1 101 ? 13.799 2.376 15.542 1.00 76.75 101 LYS A C 1
ATOM 822 O O . LYS A 1 101 ? 13.611 3.251 14.686 1.00 76.75 101 LYS A O 1
ATOM 827 N N . GLU A 1 102 ? 15.002 2.125 16.046 1.00 75.00 102 GLU A N 1
ATOM 828 C CA . GLU A 1 102 ? 16.204 2.850 15.623 1.00 75.00 102 GLU A CA 1
ATOM 829 C C . GLU A 1 102 ? 16.578 2.519 14.179 1.00 75.00 102 GLU A C 1
ATOM 831 O O . GLU A 1 102 ? 16.936 3.414 13.411 1.00 75.00 102 GLU A O 1
ATOM 836 N N . THR A 1 103 ? 16.400 1.263 13.764 1.00 72.75 103 THR A N 1
ATOM 837 C CA . THR A 1 103 ? 16.581 0.844 12.372 1.00 72.75 103 THR A CA 1
ATOM 838 C C . THR A 1 103 ? 15.622 1.588 11.442 1.00 72.75 103 THR A C 1
ATOM 840 O O . THR A 1 103 ? 16.053 2.042 10.380 1.00 72.75 103 THR A O 1
ATOM 843 N N . PHE A 1 104 ? 14.358 1.798 11.839 1.00 69.06 104 PHE A N 1
ATOM 844 C CA . PHE A 1 104 ? 13.407 2.584 11.038 1.00 69.06 104 PHE A CA 1
ATOM 845 C C . PHE A 1 104 ? 13.829 4.046 10.923 1.00 69.06 104 PHE A C 1
ATOM 847 O O . PHE A 1 104 ? 13.848 4.612 9.829 1.00 69.06 104 PHE A O 1
ATOM 854 N N . THR A 1 105 ? 14.178 4.643 12.063 1.00 65.38 105 THR A N 1
ATOM 855 C CA . THR A 1 105 ? 14.541 6.057 12.172 1.00 65.38 105 THR A CA 1
ATOM 856 C C . THR A 1 105 ? 15.777 6.339 11.318 1.00 65.38 105 THR A C 1
ATOM 858 O O . THR A 1 105 ? 15.764 7.251 10.500 1.00 65.38 105 THR A O 1
ATOM 861 N N . ASN A 1 106 ? 16.804 5.494 11.397 1.00 70.00 106 ASN A N 1
ATOM 862 C CA . ASN A 1 106 ? 18.060 5.692 10.673 1.00 70.00 106 ASN A CA 1
ATOM 863 C C . ASN A 1 106 ? 17.962 5.386 9.170 1.00 70.00 106 ASN A C 1
ATOM 865 O O . ASN A 1 106 ? 18.602 6.072 8.374 1.00 70.00 106 ASN A O 1
ATOM 869 N N . LYS A 1 107 ? 17.153 4.400 8.751 1.00 64.94 107 LYS A N 1
ATOM 870 C CA . LYS A 1 107 ? 16.982 4.076 7.321 1.00 64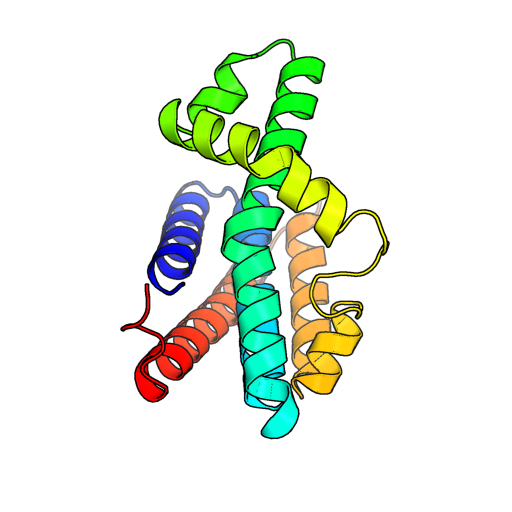.94 107 LYS A CA 1
ATOM 871 C C . LYS A 1 107 ? 16.108 5.089 6.571 1.00 64.94 107 LYS A C 1
ATOM 873 O O . LYS A 1 107 ? 16.312 5.264 5.373 1.00 64.94 107 LYS A O 1
ATOM 878 N N . TYR A 1 108 ? 15.150 5.742 7.238 1.00 62.91 108 TYR A N 1
ATOM 879 C CA . TYR A 1 108 ? 14.115 6.542 6.563 1.00 62.91 108 TYR A CA 1
ATOM 880 C C . TYR A 1 108 ? 13.976 8.008 7.020 1.00 62.91 108 TYR A C 1
ATOM 882 O O . TYR A 1 108 ? 13.313 8.767 6.313 1.00 62.91 108 TYR A O 1
ATOM 890 N N . ASN A 1 109 ? 14.640 8.479 8.092 1.00 54.81 109 ASN A N 1
ATOM 891 C CA . ASN A 1 109 ? 14.589 9.908 8.480 1.00 54.81 109 ASN A CA 1
ATOM 892 C C . ASN A 1 109 ? 15.199 10.873 7.450 1.00 54.81 109 ASN A C 1
ATOM 894 O O . ASN A 1 109 ? 14.982 12.077 7.558 1.00 54.81 109 ASN A O 1
ATOM 898 N N . ASN A 1 110 ? 15.949 10.387 6.458 1.00 43.81 110 ASN A N 1
ATOM 899 C CA . ASN A 1 110 ? 16.665 11.251 5.514 1.00 43.81 110 ASN A CA 1
ATOM 900 C C . ASN A 1 110 ? 15.926 11.555 4.206 1.00 43.81 110 ASN A C 1
ATOM 902 O O . ASN A 1 110 ? 16.477 12.231 3.337 1.00 43.81 110 ASN A O 1
ATOM 906 N N . SER A 1 111 ? 14.671 11.136 4.037 1.00 43.56 111 SER A N 1
ATOM 907 C CA . SER A 1 111 ? 13.906 11.596 2.882 1.00 43.56 111 SER A CA 1
ATOM 908 C C . SER A 1 111 ? 12.412 11.636 3.148 1.00 43.56 111 SER A C 1
ATOM 910 O O . SER A 1 111 ? 11.798 10.601 3.375 1.00 43.56 111 SER A O 1
ATOM 912 N N . ASN A 1 112 ? 11.807 12.809 2.945 1.00 46.38 112 ASN A N 1
ATOM 913 C CA . ASN A 1 112 ? 10.375 13.022 2.675 1.00 46.38 112 ASN A CA 1
ATOM 914 C C . ASN A 1 112 ? 9.876 12.287 1.405 1.00 46.38 112 ASN A C 1
ATOM 916 O O . ASN A 1 112 ? 8.962 12.744 0.723 1.00 46.38 112 ASN A O 1
ATOM 920 N N . LYS A 1 113 ? 10.519 11.189 1.014 1.00 50.66 113 LYS A N 1
ATOM 921 C CA . LYS A 1 113 ? 10.242 10.440 -0.199 1.00 50.66 113 LYS A CA 1
ATOM 922 C C . LYS A 1 113 ? 9.773 9.047 0.203 1.00 50.66 113 LYS A C 1
ATOM 924 O O . LYS A 1 113 ? 10.266 8.469 1.166 1.00 50.66 113 LYS A O 1
ATOM 929 N N . SER A 1 114 ? 8.795 8.539 -0.535 1.00 72.56 114 SER A N 1
ATOM 930 C CA . SER A 1 114 ? 8.306 7.161 -0.448 1.00 72.56 114 SER A CA 1
ATOM 931 C C . SER A 1 114 ? 9.454 6.138 -0.508 1.00 72.56 114 SER A C 1
ATOM 933 O O . SER A 1 114 ? 10.578 6.469 -0.890 1.00 72.56 114 SER A O 1
ATOM 935 N N . TRP A 1 115 ? 9.169 4.865 -0.216 1.00 81.88 115 TRP A N 1
ATOM 936 C CA . TRP A 1 115 ? 10.148 3.774 -0.338 1.00 81.88 115 TRP A CA 1
ATOM 937 C C . TRP A 1 115 ? 10.862 3.740 -1.699 1.00 81.88 115 TRP A C 1
ATOM 939 O O . TRP A 1 115 ? 12.044 3.397 -1.767 1.00 81.88 115 TRP A O 1
ATOM 949 N N . SER A 1 116 ? 10.170 4.146 -2.770 1.00 83.75 116 SER A N 1
ATOM 950 C CA . SER A 1 116 ? 10.686 4.201 -4.140 1.00 83.75 116 SER A CA 1
ATOM 951 C C . SER A 1 116 ? 11.461 5.485 -4.447 1.00 83.75 116 SER A C 1
ATOM 953 O O . SER A 1 116 ? 12.179 5.546 -5.441 1.00 83.75 116 SER A O 1
ATOM 955 N N . GLY A 1 117 ? 11.357 6.513 -3.604 1.00 82.00 117 GLY A N 1
ATOM 956 C CA . GLY A 1 117 ? 11.895 7.844 -3.874 1.00 82.00 117 GLY A CA 1
ATOM 957 C C . GLY A 1 117 ? 10.992 8.717 -4.759 1.00 82.00 117 GLY A C 1
ATOM 958 O O . GLY A 1 117 ? 11.389 9.833 -5.094 1.00 82.00 117 GLY A O 1
ATOM 959 N N . LEU A 1 118 ? 9.811 8.220 -5.145 1.00 86.69 118 LEU A N 1
ATOM 960 C CA . LEU A 1 118 ? 8.903 8.811 -6.134 1.00 86.69 118 LEU A CA 1
ATOM 961 C C . LEU A 1 118 ? 7.491 9.002 -5.562 1.00 86.69 118 LEU A C 1
ATOM 963 O O . LEU A 1 118 ? 7.026 8.199 -4.754 1.00 86.69 118 LEU A O 1
ATOM 967 N N . ASP A 1 119 ? 6.760 10.016 -6.014 1.00 87.19 119 ASP A N 1
ATOM 968 C CA . ASP A 1 119 ? 5.313 10.049 -5.783 1.00 87.19 119 ASP A CA 1
ATOM 969 C C . ASP A 1 119 ? 4.607 8.885 -6.519 1.00 87.19 119 ASP A C 1
ATOM 971 O O . ASP A 1 119 ? 5.143 8.305 -7.468 1.00 87.19 119 ASP A O 1
ATOM 975 N N . PHE A 1 120 ? 3.393 8.524 -6.094 1.00 86.69 120 PHE A N 1
ATOM 976 C CA . PHE A 1 120 ? 2.677 7.380 -6.672 1.00 86.69 120 PHE A CA 1
ATOM 977 C C . PHE A 1 120 ? 2.274 7.569 -8.143 1.00 86.69 120 PHE A C 1
ATOM 979 O O . PHE A 1 120 ? 2.168 6.575 -8.860 1.00 86.69 120 PHE A O 1
ATOM 986 N N . ALA A 1 121 ? 2.088 8.802 -8.625 1.00 88.94 121 ALA A N 1
ATOM 987 C CA . ALA A 1 121 ? 1.806 9.041 -10.041 1.00 88.94 121 ALA A CA 1
ATOM 988 C C . ALA A 1 121 ? 3.050 8.753 -10.901 1.00 88.94 121 ALA A C 1
ATOM 990 O O . ALA A 1 121 ? 2.947 8.167 -11.981 1.00 88.94 121 ALA A O 1
ATOM 991 N N . SER A 1 122 ? 4.234 9.096 -10.393 1.00 91.75 122 SER A N 1
ATOM 992 C CA . SER A 1 122 ? 5.532 8.757 -10.975 1.00 91.75 122 SER A CA 1
ATOM 993 C C . SER A 1 122 ? 5.803 7.248 -10.927 1.00 91.75 122 SER A C 1
ATOM 995 O O . SER A 1 122 ? 6.277 6.689 -11.917 1.00 91.75 122 SER A O 1
ATOM 997 N N . VAL A 1 123 ? 5.442 6.564 -9.832 1.00 92.00 123 VAL A N 1
ATOM 998 C CA . VAL A 1 123 ? 5.475 5.088 -9.754 1.00 92.00 123 VAL A CA 1
ATOM 999 C C . VAL A 1 123 ? 4.552 4.478 -10.807 1.00 92.00 123 VAL A C 1
ATOM 1001 O O . VAL A 1 123 ? 4.994 3.621 -11.564 1.00 92.00 123 VAL A O 1
ATOM 1004 N N . ALA A 1 124 ? 3.310 4.955 -10.930 1.00 92.50 124 ALA A N 1
ATOM 1005 C CA . ALA A 1 124 ? 2.362 4.467 -11.930 1.00 92.50 124 ALA A CA 1
ATOM 1006 C C . ALA A 1 124 ? 2.857 4.683 -13.366 1.00 92.50 124 ALA A C 1
ATOM 1008 O O . ALA A 1 124 ? 2.692 3.810 -14.214 1.00 92.50 124 ALA A O 1
ATOM 1009 N N . LEU A 1 125 ? 3.499 5.822 -13.644 1.00 94.56 125 LEU A N 1
ATOM 1010 C CA . LEU A 1 125 ? 4.126 6.087 -14.938 1.00 94.56 125 LEU A CA 1
ATOM 1011 C C . LEU A 1 125 ? 5.243 5.086 -15.241 1.00 94.56 125 LEU A C 1
ATOM 1013 O O . LEU A 1 125 ? 5.251 4.502 -16.321 1.00 94.56 125 LEU A O 1
ATOM 1017 N N . LYS A 1 126 ? 6.164 4.865 -14.297 1.00 93.81 126 LYS A N 1
ATOM 1018 C CA . LYS A 1 126 ? 7.260 3.895 -14.454 1.00 93.81 126 LYS A CA 1
ATOM 1019 C C . LYS A 1 126 ? 6.751 2.457 -14.544 1.00 93.81 126 LYS A C 1
ATOM 1021 O O . LYS A 1 126 ? 7.312 1.655 -15.279 1.00 93.81 126 LYS A O 1
ATOM 1026 N N . ALA A 1 127 ? 5.655 2.163 -13.857 1.00 91.88 127 ALA A N 1
ATOM 1027 C CA . ALA A 1 127 ? 4.934 0.911 -13.961 1.00 91.88 127 ALA A CA 1
ATOM 1028 C C . ALA A 1 127 ? 4.104 0.803 -15.246 1.00 91.88 127 ALA A C 1
ATOM 1030 O O . ALA A 1 127 ? 3.523 -0.247 -15.442 1.00 91.88 127 ALA A O 1
ATOM 1031 N N . GLY A 1 128 ? 4.019 1.815 -16.120 1.00 91.94 128 GLY A N 1
ATOM 1032 C CA . GLY A 1 128 ? 3.228 1.781 -17.361 1.00 91.94 128 GLY A CA 1
ATOM 1033 C C . GLY A 1 128 ? 1.704 1.766 -17.163 1.00 91.94 128 GLY A C 1
ATOM 1034 O O . GLY A 1 128 ? 0.981 1.334 -18.050 1.00 91.94 128 GLY A O 1
ATOM 1035 N N . GLU A 1 129 ? 1.214 2.231 -16.013 1.00 91.50 129 GLU A N 1
ATOM 1036 C CA . GLU A 1 129 ? -0.197 2.185 -15.593 1.00 91.50 129 GLU A CA 1
ATOM 1037 C C . GLU A 1 129 ? -0.742 3.585 -15.226 1.00 91.50 129 GLU A C 1
ATOM 1039 O O . GLU A 1 129 ? -1.693 3.720 -14.454 1.00 91.50 129 GLU A O 1
ATOM 1044 N N . LYS A 1 130 ? -0.140 4.663 -15.752 1.00 91.69 130 LYS A N 1
ATOM 1045 C CA . LYS A 1 130 ? -0.501 6.057 -15.417 1.00 91.69 130 LYS A CA 1
ATOM 1046 C C . LYS A 1 130 ? -1.988 6.362 -15.639 1.00 91.69 130 LYS A C 1
ATOM 1048 O O . LYS A 1 130 ? -2.629 6.955 -14.773 1.00 91.69 130 LYS A O 1
ATOM 1053 N N . ASP A 1 131 ? -2.551 5.932 -16.763 1.00 88.06 131 ASP A N 1
ATOM 1054 C CA . ASP A 1 131 ? -3.967 6.168 -17.071 1.00 88.06 131 ASP A CA 1
ATOM 1055 C C . ASP A 1 131 ? -4.887 5.406 -16.113 1.00 88.06 131 ASP A C 1
ATOM 1057 O O . ASP A 1 131 ? -5.896 5.941 -15.643 1.00 88.06 131 ASP A O 1
ATOM 1061 N N . LYS A 1 132 ? -4.509 4.168 -15.770 1.00 86.75 132 LYS A N 1
ATOM 1062 C CA . LYS A 1 132 ? -5.216 3.345 -14.786 1.00 86.75 132 LYS A CA 1
ATOM 1063 C C . LYS A 1 132 ? -5.173 3.996 -13.407 1.00 86.75 132 LYS A C 1
ATOM 1065 O O . LYS A 1 132 ? -6.205 4.056 -12.748 1.00 86.75 132 LYS A O 1
ATOM 1070 N N . TYR A 1 133 ? -4.031 4.561 -13.013 1.00 89.44 133 TYR A N 1
ATOM 1071 C CA . TYR A 1 133 ? -3.878 5.327 -11.776 1.00 89.44 133 TYR A CA 1
ATOM 1072 C C . TYR A 1 133 ? -4.845 6.514 -11.706 1.00 89.44 133 TYR A C 1
ATOM 1074 O O . TYR A 1 133 ? -5.605 6.617 -10.745 1.00 89.44 133 TYR A O 1
ATOM 1082 N N . PHE A 1 134 ? -4.903 7.370 -12.731 1.00 87.12 134 PHE A N 1
ATOM 1083 C CA . PHE A 1 134 ? -5.815 8.521 -12.704 1.00 87.12 134 PHE A CA 1
ATOM 1084 C C . PHE A 1 134 ? -7.287 8.113 -12.669 1.00 87.12 134 PHE A C 1
ATOM 1086 O O . PHE A 1 134 ? -8.062 8.688 -11.904 1.00 87.12 134 PHE A O 1
ATOM 1093 N N . ARG A 1 135 ? -7.676 7.099 -13.451 1.00 83.69 135 ARG A N 1
ATOM 1094 C CA . ARG A 1 135 ? -9.047 6.566 -13.431 1.00 83.69 135 ARG A CA 1
ATOM 1095 C C . ARG A 1 135 ? -9.395 6.003 -12.057 1.00 83.69 135 ARG A C 1
ATOM 1097 O O . ARG A 1 135 ? -10.445 6.335 -11.515 1.00 83.69 135 ARG A O 1
ATOM 1104 N N . TYR A 1 136 ? -8.494 5.213 -11.479 1.00 84.19 136 TYR A N 1
ATOM 1105 C CA . TYR A 1 136 ? -8.679 4.615 -10.164 1.00 84.19 136 TYR A CA 1
ATOM 1106 C C . TYR A 1 136 ? -8.851 5.677 -9.074 1.00 84.19 136 TYR A C 1
ATOM 1108 O O . TYR A 1 136 ? -9.825 5.638 -8.330 1.00 84.19 136 TYR A O 1
ATOM 1116 N N . TYR A 1 137 ? -7.954 6.663 -8.997 1.00 82.81 137 TYR A N 1
ATOM 1117 C CA . TYR A 1 137 ? -8.028 7.705 -7.967 1.00 82.81 137 TYR A CA 1
ATOM 1118 C C . TYR A 1 137 ? -9.203 8.662 -8.168 1.00 82.81 137 TYR A C 1
ATOM 1120 O O . TYR A 1 137 ? -9.766 9.136 -7.183 1.00 82.81 137 TYR A O 1
ATOM 1128 N N . SER A 1 138 ? -9.616 8.922 -9.411 1.00 80.69 138 SER A N 1
ATOM 1129 C CA . SER A 1 138 ? -10.842 9.678 -9.684 1.00 80.69 138 SER A CA 1
ATOM 1130 C C . SER A 1 138 ? -12.076 8.946 -9.143 1.00 80.69 138 SER A C 1
ATOM 1132 O O . SER A 1 138 ? -12.890 9.543 -8.440 1.00 80.69 138 SER A O 1
ATOM 1134 N N . LEU A 1 139 ? -12.184 7.638 -9.399 1.00 77.00 139 LEU A N 1
ATOM 1135 C CA . LEU A 1 139 ? -13.274 6.805 -8.885 1.00 77.00 139 LEU A CA 1
ATOM 1136 C C . LEU A 1 139 ? -13.234 6.690 -7.361 1.00 77.00 139 LEU A C 1
ATOM 1138 O O . LEU A 1 139 ? -14.257 6.882 -6.708 1.00 77.00 139 LEU A O 1
ATOM 1142 N N . LEU A 1 140 ? -12.050 6.467 -6.792 1.00 78.81 140 LEU A N 1
ATOM 1143 C CA . LEU A 1 140 ? -11.865 6.393 -5.351 1.00 78.81 140 LEU A CA 1
ATOM 1144 C C . LEU A 1 140 ? -12.274 7.695 -4.662 1.00 78.81 140 LEU A C 1
ATOM 1146 O O . LEU A 1 140 ? -13.016 7.643 -3.690 1.00 78.81 140 LEU A O 1
ATOM 1150 N N . SER A 1 141 ? -11.838 8.848 -5.180 1.00 74.12 141 SER A N 1
ATOM 1151 C CA . SER A 1 141 ? -12.206 10.159 -4.637 1.00 74.12 141 SER A CA 1
ATOM 1152 C C . SER A 1 141 ? -13.725 10.336 -4.594 1.00 74.12 141 SER A C 1
ATOM 1154 O O . SER A 1 141 ? -14.274 10.796 -3.596 1.00 74.12 141 SER A O 1
ATOM 1156 N N . ASN A 1 142 ? -14.429 9.871 -5.628 1.00 67.12 142 ASN A N 1
ATOM 1157 C CA . ASN A 1 142 ? -15.890 9.900 -5.659 1.00 67.12 142 ASN A CA 1
ATOM 1158 C C . ASN A 1 142 ? -16.536 8.979 -4.611 1.00 67.12 142 ASN A C 1
ATOM 1160 O O . ASN A 1 142 ? -17.618 9.297 -4.126 1.00 67.12 142 ASN A O 1
ATOM 1164 N N . VAL A 1 143 ? -15.897 7.860 -4.251 1.00 66.62 143 VAL A N 1
ATOM 1165 C CA . VAL A 1 143 ? -16.373 6.936 -3.205 1.00 66.62 143 VAL A CA 1
ATOM 1166 C C . VAL A 1 143 ? -16.048 7.455 -1.800 1.00 66.62 143 VAL A C 1
ATOM 1168 O O . VAL A 1 143 ? -16.876 7.336 -0.901 1.00 66.62 143 VAL A O 1
ATOM 1171 N N . THR A 1 144 ? -14.870 8.046 -1.588 1.00 66.00 144 THR A N 1
ATOM 1172 C CA . THR A 1 144 ? -14.389 8.457 -0.256 1.00 66.00 144 THR A CA 1
ATOM 1173 C C . THR A 1 144 ? -14.757 9.888 0.127 1.00 66.00 144 THR A C 1
ATOM 1175 O O . THR A 1 144 ? -14.813 10.194 1.315 1.00 66.00 144 THR A O 1
ATOM 1178 N N . HIS A 1 145 ? -15.001 10.765 -0.850 1.00 63.41 145 HIS A N 1
ATOM 1179 C CA . HIS A 1 145 ? -15.356 12.178 -0.653 1.00 63.41 145 HIS A CA 1
ATOM 1180 C C . HIS A 1 145 ? -16.726 12.545 -1.231 1.00 63.41 145 HIS A C 1
ATOM 1182 O O . HIS A 1 145 ? -17.049 13.729 -1.344 1.00 63.41 145 HIS A O 1
ATOM 1188 N N . GLY A 1 146 ? -17.540 11.556 -1.611 1.00 55.50 146 GLY A N 1
ATOM 1189 C CA . GLY A 1 146 ? -18.908 11.819 -2.041 1.00 55.50 146 GLY A CA 1
ATOM 1190 C C . GLY A 1 146 ? -19.683 12.575 -0.956 1.00 55.50 146 GLY A C 1
ATOM 1191 O O . GLY A 1 146 ? -19.568 12.277 0.233 1.00 55.50 146 GLY A O 1
ATOM 1192 N N . SER A 1 147 ? -20.434 13.597 -1.377 1.00 46.69 147 SER A N 1
ATOM 1193 C CA . SER A 1 147 ? -21.263 14.406 -0.480 1.00 46.69 147 SER A CA 1
ATOM 1194 C C . SER A 1 147 ? -22.193 13.504 0.342 1.00 46.69 147 SER A C 1
ATOM 1196 O O . SER A 1 147 ? -22.803 12.607 -0.240 1.00 46.69 147 SER A O 1
ATOM 1198 N N . PRO A 1 148 ? -22.402 13.765 1.646 1.00 49.09 148 PRO A N 1
ATOM 1199 C CA . PRO A 1 148 ? -23.422 13.068 2.434 1.00 49.09 148 PRO A CA 1
ATOM 1200 C C . PRO A 1 148 ? -24.852 13.250 1.882 1.00 49.09 148 PRO A C 1
ATOM 1202 O O . PRO A 1 148 ? -25.754 12.527 2.287 1.00 49.09 148 PRO A O 1
ATOM 1205 N N . LEU A 1 149 ? -25.060 14.191 0.949 1.00 43.69 149 LEU A N 1
ATOM 1206 C CA . LEU A 1 149 ? -26.322 14.429 0.233 1.00 43.69 149 LEU A CA 1
ATOM 1207 C C . LEU A 1 149 ? -26.319 13.893 -1.212 1.00 43.69 149 LEU A C 1
ATOM 1209 O O . LEU A 1 149 ? -27.300 14.051 -1.936 1.00 43.69 149 LEU A O 1
ATOM 1213 N N . GLY A 1 150 ? -25.208 13.316 -1.672 1.00 48.72 150 GLY A N 1
ATOM 1214 C CA . GLY A 1 150 ? -25.087 12.754 -3.010 1.00 48.72 150 GLY A CA 1
ATOM 1215 C C . GLY A 1 150 ? -25.563 11.308 -3.024 1.00 48.72 150 GLY A C 1
ATOM 1216 O O . GLY A 1 150 ? -25.036 10.480 -2.289 1.00 48.72 150 GLY A O 1
ATOM 1217 N N . ASN A 1 151 ? -26.526 10.990 -3.890 1.00 49.06 151 ASN A N 1
ATOM 1218 C CA . ASN A 1 151 ? -26.913 9.609 -4.165 1.00 49.06 151 ASN A CA 1
ATOM 1219 C C . ASN A 1 151 ? -25.693 8.842 -4.699 1.00 49.06 151 ASN A C 1
ATOM 1221 O O . ASN A 1 151 ? -25.350 8.938 -5.881 1.00 49.06 151 ASN A O 1
ATOM 1225 N N . PHE A 1 152 ? -25.021 8.091 -3.828 1.00 56.56 152 PHE A N 1
ATOM 1226 C CA . PHE A 1 152 ? -24.094 7.055 -4.254 1.00 56.56 152 PHE A CA 1
ATOM 1227 C C . PHE A 1 152 ? -24.913 6.019 -5.013 1.00 56.56 152 PHE A C 1
ATOM 1229 O O . PHE A 1 152 ? -25.740 5.319 -4.432 1.00 56.56 152 PHE A O 1
ATOM 1236 N N . THR A 1 153 ? -24.719 5.934 -6.322 1.00 61.06 153 THR A N 1
ATOM 1237 C CA . THR A 1 153 ? -25.255 4.807 -7.075 1.00 61.06 153 THR A CA 1
ATOM 1238 C C . THR A 1 153 ? -24.394 3.599 -6.727 1.00 61.06 153 THR A C 1
ATOM 1240 O O . THR A 1 153 ? -23.168 3.666 -6.852 1.00 61.06 153 THR A O 1
ATOM 1243 N N . GLU A 1 154 ? -25.014 2.508 -6.269 1.00 64.62 154 GLU A N 1
ATOM 1244 C CA . GLU A 1 154 ? -24.331 1.236 -5.971 1.00 64.62 154 GLU A CA 1
ATOM 1245 C C . GLU A 1 154 ? -23.356 0.852 -7.096 1.00 64.62 154 GLU A C 1
ATOM 1247 O O . GLU A 1 154 ? -22.226 0.460 -6.835 1.00 64.62 154 GLU A O 1
ATOM 1252 N N . GLU A 1 155 ? -23.732 1.141 -8.341 1.00 67.88 155 GLU A N 1
ATOM 1253 C CA . GLU A 1 155 ? -22.919 1.016 -9.551 1.00 67.88 155 GLU A CA 1
ATOM 1254 C C . GLU A 1 155 ? -21.494 1.605 -9.450 1.00 67.88 155 GLU A C 1
ATOM 1256 O O . GLU A 1 155 ? -20.529 0.960 -9.859 1.00 67.88 155 GLU A O 1
ATOM 1261 N N . LYS A 1 156 ? -21.305 2.799 -8.869 1.00 65.19 156 LYS A N 1
ATOM 1262 C CA . LYS A 1 156 ? -19.970 3.431 -8.755 1.00 65.19 156 LYS A CA 1
ATOM 1263 C C . LYS A 1 156 ? -19.085 2.735 -7.722 1.00 65.19 156 LYS A C 1
ATOM 1265 O O . LYS A 1 156 ? -17.867 2.635 -7.903 1.00 65.19 156 LYS A O 1
ATOM 1270 N N . ILE A 1 157 ? -19.704 2.245 -6.651 1.00 66.19 157 ILE A N 1
ATOM 1271 C CA . ILE A 1 157 ? -19.041 1.442 -5.623 1.00 66.19 157 ILE A CA 1
ATOM 1272 C C . ILE A 1 157 ? -18.652 0.092 -6.233 1.00 66.19 157 ILE A C 1
ATOM 1274 O O . ILE A 1 157 ? -17.499 -0.319 -6.114 1.00 66.19 157 ILE A O 1
ATOM 1278 N N . THR A 1 158 ? -19.560 -0.535 -6.983 1.00 70.19 158 THR A N 1
ATOM 1279 C CA . THR A 1 158 ? -19.317 -1.784 -7.711 1.00 70.19 158 THR A CA 1
ATOM 1280 C C . THR A 1 158 ? -18.157 -1.658 -8.693 1.00 70.19 158 THR A C 1
ATOM 1282 O O . THR A 1 158 ? -17.288 -2.523 -8.696 1.00 70.19 158 THR A O 1
ATOM 1285 N N . ILE A 1 159 ? -18.077 -0.580 -9.481 1.00 69.62 159 ILE A N 1
ATOM 1286 C CA . ILE A 1 159 ? -16.965 -0.365 -10.426 1.00 69.62 159 ILE A CA 1
ATOM 1287 C C . ILE A 1 159 ? -15.632 -0.206 -9.690 1.00 69.62 159 ILE A C 1
ATOM 1289 O O . ILE A 1 159 ? -14.630 -0.785 -10.109 1.00 69.62 159 ILE A O 1
ATOM 1293 N N . THR A 1 160 ? -15.605 0.550 -8.588 1.00 69.00 160 THR A N 1
ATOM 1294 C CA . THR A 1 160 ? -14.385 0.712 -7.780 1.00 69.00 160 THR A CA 1
ATOM 1295 C C . THR A 1 160 ? -13.925 -0.634 -7.232 1.00 69.00 160 THR A C 1
ATOM 1297 O O . THR A 1 160 ? -12.778 -1.014 -7.449 1.00 69.00 160 THR A O 1
ATOM 1300 N N . ILE A 1 161 ? -14.834 -1.399 -6.619 1.00 70.31 161 ILE A N 1
ATOM 1301 C CA . ILE A 1 161 ? -14.551 -2.748 -6.109 1.00 70.31 161 ILE A CA 1
ATOM 1302 C C . ILE A 1 161 ? -14.078 -3.672 -7.239 1.00 70.31 161 ILE A C 1
ATOM 1304 O O . ILE A 1 161 ? -13.102 -4.396 -7.062 1.00 70.31 161 ILE A O 1
ATOM 1308 N N . TYR A 1 162 ? -14.718 -3.622 -8.410 1.00 75.31 162 TYR A N 1
ATOM 1309 C CA . TYR A 1 162 ? -14.354 -4.425 -9.576 1.00 75.31 162 TYR A CA 1
ATOM 1310 C C . TYR A 1 162 ? -12.937 -4.118 -10.074 1.00 75.31 162 TYR A C 1
ATOM 1312 O O . TYR A 1 162 ? -12.145 -5.032 -10.290 1.00 75.31 162 TYR A O 1
ATOM 1320 N N . LEU A 1 163 ? -12.565 -2.843 -10.211 1.00 70.12 163 LEU A N 1
ATOM 1321 C CA . LEU A 1 163 ? -11.209 -2.476 -10.626 1.00 70.12 163 LEU A CA 1
ATOM 1322 C C . LEU A 1 163 ? -10.162 -2.960 -9.614 1.00 70.12 163 LEU A C 1
ATOM 1324 O O . LEU A 1 163 ? -9.122 -3.484 -10.011 1.00 70.12 163 LEU A O 1
ATOM 1328 N N . SER A 1 164 ? -10.448 -2.874 -8.319 1.00 71.00 164 SER A N 1
ATOM 1329 C CA . SER A 1 164 ? -9.554 -3.376 -7.270 1.00 71.00 164 SER A CA 1
ATOM 1330 C C . SER A 1 164 ? -9.457 -4.898 -7.260 1.00 71.00 164 SER A C 1
ATOM 1332 O O . SER A 1 164 ? -8.365 -5.428 -7.080 1.00 71.00 164 SER A O 1
ATOM 1334 N N . LEU A 1 165 ? -10.567 -5.595 -7.516 1.00 73.12 165 LEU A N 1
ATOM 1335 C CA . LEU A 1 165 ? -10.616 -7.042 -7.730 1.00 73.12 165 LEU A CA 1
ATOM 1336 C C . LEU A 1 165 ? -9.736 -7.456 -8.909 1.00 73.12 165 LEU A C 1
ATOM 1338 O O . LEU A 1 165 ? -8.913 -8.355 -8.769 1.00 73.12 165 LEU A O 1
ATOM 1342 N N . THR A 1 166 ? -9.847 -6.771 -10.050 1.00 78.12 166 THR A N 1
ATOM 1343 C CA . THR A 1 166 ? -8.996 -7.070 -11.212 1.00 78.12 166 THR A CA 1
ATOM 1344 C C . THR A 1 166 ? -7.518 -6.824 -10.916 1.00 78.12 166 THR A C 1
ATOM 1346 O O . THR A 1 166 ? -6.674 -7.608 -11.339 1.00 78.12 166 THR A O 1
ATOM 1349 N N . SER A 1 167 ? -7.188 -5.785 -10.142 1.00 78.94 167 SER A N 1
ATOM 1350 C CA . SER A 1 167 ? -5.822 -5.555 -9.664 1.00 78.94 167 SER A CA 1
ATOM 1351 C C . SER A 1 167 ? -5.353 -6.628 -8.683 1.00 78.94 167 SER A C 1
ATOM 1353 O O . SER A 1 167 ? -4.202 -7.033 -8.772 1.00 78.94 167 SER A O 1
ATOM 1355 N N . PHE A 1 168 ? -6.215 -7.115 -7.787 1.00 76.50 168 PHE A N 1
ATOM 1356 C CA . PHE A 1 168 ? -5.896 -8.214 -6.874 1.00 76.50 168 PHE A CA 1
ATOM 1357 C C . PHE A 1 168 ? -5.602 -9.514 -7.630 1.00 76.50 168 PHE A C 1
ATOM 1359 O O . PHE A 1 168 ? -4.583 -10.141 -7.363 1.00 76.50 168 PHE A O 1
ATOM 1366 N N . VAL A 1 169 ? -6.449 -9.885 -8.597 1.00 78.56 169 VAL A N 1
ATOM 1367 C CA . VAL A 1 169 ? -6.252 -11.083 -9.431 1.00 78.56 169 VAL A CA 1
ATOM 1368 C C . VAL A 1 169 ? -4.961 -10.970 -10.235 1.00 78.56 169 VAL A C 1
ATOM 1370 O O . VAL A 1 169 ? -4.103 -11.834 -10.117 1.00 78.56 169 VAL A O 1
ATOM 1373 N N . ALA A 1 170 ? -4.758 -9.853 -10.942 1.00 79.25 170 ALA A N 1
ATOM 1374 C CA . ALA A 1 170 ? -3.523 -9.630 -11.691 1.00 79.25 170 ALA A CA 1
ATOM 1375 C C . ALA A 1 170 ? -2.283 -9.699 -10.788 1.00 79.25 170 ALA A C 1
ATOM 1377 O O . ALA A 1 170 ? -1.235 -10.184 -11.195 1.00 79.25 170 ALA A O 1
ATOM 1378 N N . LEU A 1 171 ? -2.389 -9.224 -9.548 1.00 75.00 171 LEU A N 1
ATOM 1379 C CA . LEU A 1 171 ? -1.297 -9.300 -8.589 1.00 75.00 171 LEU A CA 1
ATOM 1380 C C . LEU A 1 171 ? -1.044 -10.724 -8.088 1.00 75.00 171 LEU A C 1
ATOM 1382 O O . LEU A 1 171 ? 0.112 -11.105 -7.914 1.00 75.00 171 LEU A O 1
ATOM 1386 N N . ALA A 1 172 ? -2.102 -11.501 -7.857 1.00 74.81 172 ALA A N 1
ATOM 1387 C CA . ALA A 1 172 ? -2.003 -12.911 -7.502 1.00 74.81 172 ALA A CA 1
ATOM 1388 C C . ALA A 1 172 ? -1.312 -13.709 -8.616 1.00 74.81 172 ALA A C 1
ATOM 1390 O O . ALA A 1 172 ? -0.393 -14.472 -8.320 1.00 74.81 172 ALA A O 1
ATOM 1391 N N . ASP A 1 173 ? -1.676 -13.454 -9.874 1.00 78.56 173 ASP A N 1
ATOM 1392 C CA . ASP A 1 173 ? -1.051 -14.069 -11.047 1.00 78.56 173 ASP A CA 1
ATOM 1393 C C . ASP A 1 173 ? 0.432 -13.690 -11.138 1.00 78.56 173 ASP A C 1
ATOM 1395 O O . ASP A 1 173 ? 1.293 -14.564 -11.204 1.00 78.56 173 ASP A O 1
ATOM 1399 N N . LEU A 1 174 ? 0.763 -12.398 -11.006 1.00 74.56 174 LEU A N 1
ATOM 1400 C CA . LEU A 1 174 ? 2.154 -11.931 -11.008 1.00 74.56 174 LEU A CA 1
ATOM 1401 C C . LEU A 1 174 ? 2.994 -12.570 -9.894 1.00 74.56 174 LEU A C 1
ATOM 1403 O O . LEU A 1 174 ? 4.168 -12.869 -10.108 1.00 74.56 174 LEU A O 1
ATOM 1407 N N . ILE A 1 175 ? 2.428 -12.775 -8.703 1.00 69.19 175 ILE A N 1
ATOM 1408 C CA . ILE A 1 175 ? 3.129 -13.442 -7.597 1.00 69.19 175 ILE A CA 1
ATOM 1409 C C . ILE A 1 175 ? 3.302 -14.940 -7.886 1.00 69.19 175 ILE A C 1
ATOM 1411 O 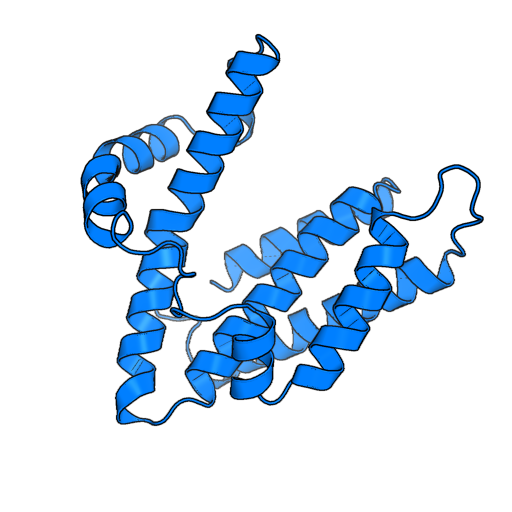O . ILE A 1 175 ? 4.380 -15.480 -7.620 1.00 69.19 175 ILE A O 1
ATOM 1415 N N . GLY A 1 176 ? 2.272 -15.594 -8.433 1.00 68.44 176 GLY A N 1
ATOM 1416 C CA . GLY A 1 176 ? 2.275 -17.017 -8.776 1.00 68.44 176 GLY A CA 1
ATOM 1417 C C . GLY A 1 176 ? 3.251 -17.365 -9.901 1.00 68.44 176 GLY A C 1
ATOM 1418 O O . GLY A 1 176 ? 4.029 -18.305 -9.764 1.00 68.44 176 GLY A O 1
ATOM 1419 N N . GLU A 1 177 ? 3.279 -16.570 -10.970 1.00 63.31 177 GLU A N 1
ATOM 1420 C CA . GLU A 1 177 ? 4.163 -16.766 -12.127 1.00 63.31 177 GLU A CA 1
ATOM 1421 C C . GLU A 1 177 ? 5.645 -16.538 -11.798 1.00 63.31 177 GLU A C 1
ATOM 1423 O O . GLU A 1 177 ? 6.517 -17.158 -12.402 1.00 63.31 177 GLU A O 1
ATOM 1428 N N . ASN A 1 178 ? 5.949 -15.666 -10.830 1.00 59.06 178 ASN A N 1
ATOM 1429 C CA . ASN A 1 178 ? 7.327 -15.282 -10.504 1.00 59.06 178 ASN A CA 1
ATOM 1430 C C . ASN A 1 178 ? 7.916 -16.021 -9.291 1.00 59.06 178 ASN A C 1
ATOM 1432 O O . ASN A 1 178 ? 9.000 -15.660 -8.835 1.00 59.06 178 ASN A O 1
ATOM 1436 N N . GLY A 1 179 ? 7.220 -17.014 -8.723 1.00 50.94 179 GLY A N 1
ATOM 1437 C CA . GLY A 1 179 ? 7.719 -17.762 -7.558 1.00 50.94 179 GLY A CA 1
ATOM 1438 C C . GLY A 1 179 ? 7.943 -16.901 -6.304 1.00 50.94 179 GLY A C 1
ATOM 1439 O O . GLY A 1 179 ? 8.572 -17.342 -5.346 1.00 50.94 179 GLY A O 1
ATOM 1440 N N . LEU A 1 180 ? 7.403 -15.678 -6.262 1.00 48.84 180 LEU A N 1
ATOM 1441 C CA . LEU A 1 180 ? 7.513 -14.766 -5.113 1.00 48.84 180 LEU A CA 1
ATOM 1442 C C . LEU A 1 180 ? 6.705 -15.254 -3.895 1.00 48.84 180 LEU A C 1
ATOM 1444 O O . LEU A 1 180 ? 6.773 -14.658 -2.821 1.00 48.84 180 LEU A O 1
ATOM 1448 N N . ALA A 1 181 ? 5.938 -16.335 -4.058 1.00 44.69 181 ALA A N 1
ATOM 1449 C CA . ALA A 1 181 ? 5.218 -17.011 -2.988 1.00 44.69 181 ALA A CA 1
ATOM 1450 C C . ALA A 1 181 ? 6.125 -17.854 -2.068 1.00 44.69 181 ALA A C 1
ATOM 1452 O O . ALA A 1 181 ? 5.715 -18.142 -0.951 1.00 44.69 181 ALA A O 1
ATOM 1453 N N . THR A 1 182 ? 7.339 -18.234 -2.494 1.00 37.41 182 THR A N 1
ATOM 1454 C CA . THR A 1 182 ? 8.188 -19.200 -1.762 1.00 37.41 182 THR A CA 1
ATOM 1455 C C . THR A 1 182 ? 9.370 -18.583 -1.005 1.00 37.41 182 THR A C 1
ATOM 1457 O O . THR A 1 182 ? 10.254 -19.314 -0.568 1.00 37.41 182 THR A O 1
ATOM 1460 N N . GLN A 1 183 ? 9.423 -17.258 -0.844 1.00 33.28 183 GLN A N 1
ATOM 1461 C CA . GLN A 1 183 ? 10.451 -16.584 -0.033 1.00 33.28 183 GLN A CA 1
ATOM 1462 C C . GLN A 1 183 ? 9.838 -15.599 0.972 1.00 33.28 183 GLN A C 1
ATOM 1464 O O . GLN A 1 183 ? 10.113 -14.400 0.930 1.00 33.28 183 GLN A O 1
ATOM 1469 N N . VAL A 1 184 ? 8.989 -16.115 1.863 1.00 34.66 184 VAL A N 1
ATOM 1470 C CA . VAL A 1 184 ? 8.728 -15.548 3.197 1.00 34.66 184 VAL A CA 1
ATOM 1471 C C . VAL A 1 184 ? 8.648 -16.708 4.176 1.00 34.66 184 VAL A C 1
ATOM 1473 O O . VAL A 1 184 ? 7.934 -17.676 3.838 1.00 34.66 184 VAL A O 1
#

Nearest PDB structures (foldseek):
  7e1v-assembly1_G  TM=2.920E-01  e=3.211E+00  Mycolicibacterium smegmatis MC2 51
  4o9y-assembly2_G  TM=1.324E-01  e=8.524E+00  Photorhabdus luminescens